Protein AF-A0A2G6I0W4-F1 (afdb_monomer)

Foldseek 3Di:
DDDDDDDDPVNVVVVVVVVVVVVVVVVPDPPPPDDPLLVLLLVLLLVLLVQLCVVPVLAAREEEDPLVSQADVLHGPCSSLVSHQAYEYPAQQADDLVHRHGDDPVVNVVSQSSCVSNVVVLHAYEHEHADPDLVVLVVVVPDDHRPRYAYAYHHPQLADDDDDNRQVVQDQDLAAADGSSPFNYERRRAHPPVPPDVVVVLVVLQAARGQEYEYAQAHPQQHGDALVSQVSNQAHVSRHGHAYAHEDEQQKDACSHPVHDPPCVPDPFWAAADPVDPRITGGPSSDVVSSVLCDDDCNHPSNVCVVSPHSYYHYYPSVSSVVVVVVVD

Sequence (329 aa):
MRAEMKSSPIALLLAVVLALSQFAYAHHYAPPLAPDYRAEMQNFVIDISQYAKTKKAEFLIVPQNGLELLSSGEEANLPYIEAIDGFGQEPYMRGDGASDVPRSIEEIAQIRAGLKHLTDYSKKVLLTDYSTDEAFIRAEMRQPTVPSAAHFFGALALDAIPKGVQRDYIAFNDAAVTALSRVQNFLYLVNPQRYPDIVDLVDDIAETNYDLIIVDAFDNDGKPLSKTMVERLQRKKSGAKRLIIAYMSIGEAEDYRHYYSESPEKVDWLDCENPNWEGNYYVKYWRSAWQRIIFGDANSYLDKIIAMGFDGVYLDTIDTYLYYEDAEN

Solvent-accessible surface area (backbone atoms only — not comparable to full-atom values): 18181 Å² total; per-residue (Å²): 135,89,84,86,82,80,81,52,72,66,61,55,50,50,52,50,52,52,51,51,50,50,52,57,58,65,70,72,65,70,74,78,76,79,76,60,44,63,59,43,50,44,50,50,54,34,50,51,32,56,54,47,32,74,79,38,74,80,50,37,33,25,44,28,48,44,65,68,69,48,31,63,87,92,45,66,31,55,74,48,57,69,45,37,51,30,37,34,37,65,52,57,59,39,40,59,68,85,47,90,44,71,54,53,74,65,57,47,50,51,52,53,56,53,53,42,64,38,52,81,68,68,28,24,35,38,37,35,34,56,49,86,52,58,68,57,54,61,52,54,76,70,50,91,70,66,96,48,52,19,63,36,38,33,62,78,70,24,46,62,86,56,62,64,61,55,41,71,68,52,75,82,50,75,63,67,27,90,49,72,72,67,38,66,31,47,43,70,40,60,32,54,78,76,39,94,43,62,64,59,49,50,52,58,56,25,69,33,46,51,31,30,39,37,27,46,53,46,42,87,84,50,49,65,58,48,46,70,54,46,61,48,51,29,24,21,54,81,65,25,40,19,41,36,26,26,54,43,64,64,22,40,48,48,64,78,39,89,84,51,58,100,67,51,90,78,44,92,35,56,56,63,69,38,92,91,39,87,62,28,20,40,37,49,55,79,33,67,74,50,42,45,48,44,38,91,45,82,83,9,52,50,42,44,47,53,71,27,60,47,45,25,39,34,33,33,47,52,47,45,36,53,58,59,57,58,75,74,106

Structure (mmCIF, N/CA/C/O backbone):
data_AF-A0A2G6I0W4-F1
#
_entry.id   AF-A0A2G6I0W4-F1
#
loop_
_atom_site.group_PDB
_atom_site.id
_atom_site.type_symbol
_atom_site.label_atom_id
_atom_site.label_alt_id
_atom_site.label_comp_id
_atom_site.label_asym_id
_atom_site.label_entity_id
_atom_site.label_seq_id
_atom_site.pdbx_PDB_ins_code
_atom_site.Cartn_x
_atom_site.Cartn_y
_atom_site.Cartn_z
_atom_site.occupancy
_atom_site.B_iso_or_equiv
_atom_site.auth_seq_id
_atom_site.auth_comp_id
_atom_site.auth_asym_id
_atom_site.auth_atom_id
_atom_site.pdbx_PDB_model_num
ATOM 1 N N . MET A 1 1 ? 58.119 -0.294 -64.161 1.00 41.16 1 MET A N 1
ATOM 2 C CA . MET A 1 1 ? 57.175 0.384 -63.247 1.00 41.16 1 MET A CA 1
ATOM 3 C C . MET A 1 1 ? 55.799 -0.234 -63.472 1.00 41.16 1 MET A C 1
ATOM 5 O O . MET A 1 1 ? 55.384 -0.266 -64.618 1.00 41.16 1 MET A O 1
ATOM 9 N N . ARG A 1 2 ? 55.164 -0.724 -62.395 1.00 40.28 2 ARG A N 1
ATOM 10 C CA . ARG A 1 2 ? 53.818 -1.339 -62.281 1.00 40.28 2 ARG A CA 1
ATOM 11 C C . ARG A 1 2 ? 53.594 -2.709 -62.947 1.00 40.28 2 ARG A C 1
ATOM 13 O O . ARG A 1 2 ? 53.532 -2.826 -64.161 1.00 40.28 2 ARG A O 1
ATOM 20 N N . ALA A 1 3 ? 53.424 -3.728 -62.101 1.00 38.38 3 ALA A N 1
ATOM 21 C CA . ALA A 1 3 ? 52.836 -5.016 -62.449 1.00 38.38 3 ALA A CA 1
ATOM 22 C C . ALA A 1 3 ? 51.315 -4.941 -62.230 1.00 38.38 3 ALA A C 1
ATOM 24 O O . ALA A 1 3 ? 50.870 -4.544 -61.153 1.00 38.38 3 ALA A O 1
ATOM 25 N N . GLU A 1 4 ? 50.528 -5.291 -63.246 1.00 45.97 4 GLU A N 1
ATOM 26 C CA . GLU A 1 4 ? 49.072 -5.417 -63.145 1.00 45.97 4 GLU A CA 1
ATOM 27 C C . GLU A 1 4 ? 48.704 -6.788 -62.565 1.00 45.97 4 GLU A C 1
ATOM 29 O O . GLU A 1 4 ? 48.918 -7.828 -63.190 1.00 45.97 4 GLU A O 1
ATOM 34 N N . MET A 1 5 ? 48.131 -6.797 -61.361 1.00 44.66 5 MET A N 1
ATOM 35 C CA . MET A 1 5 ? 47.472 -7.974 -60.797 1.00 44.66 5 MET A CA 1
ATOM 36 C C . MET A 1 5 ? 46.093 -8.142 -61.444 1.00 44.66 5 MET A C 1
ATOM 38 O O . MET A 1 5 ? 45.173 -7.377 -61.162 1.00 44.66 5 MET A O 1
ATOM 42 N N . LYS A 1 6 ? 45.930 -9.168 -62.285 1.00 49.59 6 LYS A N 1
ATOM 43 C CA . LYS A 1 6 ? 44.608 -9.634 -62.729 1.00 49.59 6 LYS A CA 1
ATOM 44 C C . LYS A 1 6 ? 43.936 -10.385 -61.578 1.00 49.59 6 LYS A C 1
ATOM 46 O O . LYS A 1 6 ? 44.416 -11.441 -61.169 1.00 49.59 6 LYS A O 1
ATOM 51 N N . SER A 1 7 ? 42.839 -9.848 -61.050 1.00 52.62 7 SER A N 1
ATOM 52 C CA . SER A 1 7 ? 42.005 -10.534 -60.062 1.00 52.62 7 SER A CA 1
ATOM 53 C C . SER A 1 7 ? 41.265 -11.709 -60.714 1.00 52.62 7 SER A C 1
ATOM 55 O O . SER A 1 7 ? 40.669 -11.583 -61.783 1.00 52.62 7 SER A O 1
ATOM 57 N N . SER A 1 8 ? 41.334 -12.885 -60.083 1.00 52.31 8 SER A N 1
ATOM 58 C CA . SER A 1 8 ? 40.611 -14.081 -60.527 1.00 52.31 8 SER A CA 1
ATOM 59 C C . SER A 1 8 ? 39.105 -13.918 -60.262 1.00 52.31 8 SER A C 1
ATOM 61 O O . SER A 1 8 ? 38.741 -13.526 -59.150 1.00 52.31 8 SER A O 1
ATOM 63 N N . PRO A 1 9 ? 38.213 -14.265 -61.210 1.00 56.25 9 PRO A N 1
ATOM 64 C CA . PRO A 1 9 ? 36.762 -14.188 -61.012 1.00 56.25 9 PRO A CA 1
ATOM 65 C C . PRO A 1 9 ? 36.269 -15.050 -59.835 1.00 56.25 9 PRO A C 1
ATOM 67 O O . PRO A 1 9 ? 35.260 -14.725 -59.217 1.00 56.25 9 PRO A O 1
ATOM 70 N N . ILE A 1 10 ? 37.018 -16.091 -59.455 1.00 57.16 10 ILE A N 1
ATOM 71 C CA . ILE A 1 10 ? 36.727 -16.941 -58.289 1.00 57.16 10 ILE A CA 1
ATOM 72 C C . ILE A 1 10 ? 37.011 -16.200 -56.971 1.00 57.16 10 ILE A C 1
ATOM 74 O O . ILE A 1 10 ? 36.257 -16.342 -56.013 1.00 57.16 10 ILE A O 1
ATOM 78 N N . ALA A 1 11 ? 38.054 -15.364 -56.926 1.00 54.31 11 ALA A N 1
ATOM 79 C CA . ALA A 1 11 ? 38.386 -14.568 -55.742 1.00 54.31 11 ALA A CA 1
ATOM 80 C C . ALA A 1 11 ? 37.357 -13.450 -55.497 1.00 54.31 11 ALA A C 1
ATOM 82 O O . ALA A 1 11 ? 37.037 -13.149 -54.349 1.00 54.31 11 ALA A O 1
ATOM 83 N N . LEU A 1 12 ? 36.792 -12.883 -56.569 1.00 53.50 12 LEU A N 1
ATOM 84 C CA . LEU A 1 12 ? 35.712 -11.899 -56.479 1.00 53.50 12 LEU A CA 1
ATOM 85 C C . LEU A 1 12 ? 34.401 -12.546 -55.996 1.00 53.50 12 LEU A C 1
ATOM 87 O O . LEU A 1 12 ? 33.710 -11.976 -55.158 1.00 53.50 12 LEU A O 1
ATOM 91 N N . LEU A 1 13 ? 34.091 -13.763 -56.462 1.00 50.22 13 LEU A N 1
ATOM 92 C CA . LEU A 1 13 ? 32.906 -14.512 -56.031 1.00 50.22 13 LEU A CA 1
ATOM 93 C C . LEU A 1 13 ? 32.986 -14.916 -54.546 1.00 50.22 13 LEU A C 1
ATOM 95 O O . LEU A 1 13 ? 32.012 -14.766 -53.815 1.00 50.22 13 LEU A O 1
ATOM 99 N N . LEU A 1 14 ? 34.158 -15.368 -54.080 1.00 51.78 14 LEU A N 1
ATOM 100 C CA . LEU A 1 14 ? 34.403 -15.696 -52.668 1.00 51.78 14 LEU A CA 1
ATOM 101 C C . LEU A 1 14 ? 34.312 -14.466 -51.756 1.00 51.78 14 LEU A C 1
ATOM 103 O O . LEU A 1 14 ? 33.722 -14.559 -50.684 1.00 51.78 14 LEU A O 1
ATOM 107 N N . ALA A 1 15 ? 34.830 -13.312 -52.189 1.00 55.56 15 ALA A N 1
ATOM 108 C CA . ALA A 1 15 ? 34.715 -12.062 -51.438 1.00 55.56 15 ALA A CA 1
ATOM 109 C C . ALA A 1 15 ? 33.257 -11.580 -51.324 1.00 55.56 15 ALA A C 1
ATOM 111 O O . ALA A 1 15 ? 32.853 -11.102 -50.268 1.00 55.56 15 ALA A O 1
ATOM 112 N N . VAL A 1 16 ? 32.446 -11.757 -52.374 1.00 57.53 16 VAL A N 1
ATOM 113 C CA . VAL A 1 16 ? 31.014 -11.413 -52.360 1.00 57.53 16 VAL A CA 1
ATOM 114 C C . VAL A 1 16 ? 30.209 -12.375 -51.480 1.00 57.53 16 VAL A C 1
ATOM 116 O O . VAL A 1 16 ? 29.349 -11.922 -50.733 1.00 57.53 16 VAL A O 1
ATOM 119 N N . VAL A 1 17 ? 30.506 -13.680 -51.488 1.00 57.94 17 VAL A N 1
ATOM 120 C CA . VAL A 1 17 ? 29.845 -14.658 -50.600 1.00 57.94 17 VAL A CA 1
ATOM 121 C C . VAL A 1 17 ? 30.217 -14.426 -49.129 1.00 57.94 17 VAL A C 1
ATOM 123 O O . VAL A 1 17 ? 29.337 -14.468 -48.272 1.00 57.94 17 VAL A O 1
ATOM 126 N N . LEU A 1 18 ? 31.481 -14.105 -48.825 1.00 53.66 18 LEU A N 1
ATOM 127 C CA . LEU A 1 18 ? 31.906 -13.719 -47.474 1.00 53.66 18 LEU A CA 1
ATOM 128 C C . LEU A 1 18 ? 31.252 -12.405 -47.021 1.00 53.66 18 LEU A C 1
ATOM 130 O O . LEU A 1 18 ? 30.731 -12.353 -45.909 1.00 53.66 18 LEU A O 1
ATOM 134 N N . ALA A 1 19 ? 31.181 -11.388 -47.885 1.00 53.53 19 ALA A N 1
ATOM 135 C CA . ALA A 1 19 ? 30.495 -10.133 -47.574 1.00 53.53 19 ALA A CA 1
ATOM 136 C C . ALA A 1 19 ? 28.980 -10.327 -47.363 1.00 53.53 19 ALA A C 1
ATOM 138 O O . ALA A 1 19 ? 28.427 -9.795 -46.406 1.00 53.53 19 ALA A O 1
ATOM 139 N N . LEU A 1 20 ? 28.310 -11.144 -48.183 1.00 48.94 20 LEU A N 1
ATOM 140 C CA . LEU A 1 20 ? 26.887 -11.468 -48.014 1.00 48.94 20 LEU A CA 1
ATOM 141 C C . LEU A 1 20 ? 26.627 -12.317 -46.761 1.00 48.94 20 LEU A C 1
ATOM 143 O O . LEU A 1 20 ? 25.610 -12.121 -46.102 1.00 48.94 20 LEU A O 1
ATOM 147 N N . SER A 1 21 ? 27.552 -13.207 -46.385 1.00 49.69 21 SER A N 1
ATOM 148 C CA . SER A 1 21 ? 27.464 -13.960 -45.126 1.00 49.69 21 SER A CA 1
ATOM 149 C C . SER A 1 21 ? 27.648 -13.067 -43.896 1.00 49.69 21 SER A C 1
ATOM 151 O O . SER A 1 21 ? 26.935 -13.251 -42.918 1.00 49.69 21 SER A O 1
ATOM 153 N N . GLN A 1 22 ? 28.517 -12.050 -43.960 1.00 50.50 22 GLN A N 1
ATOM 154 C CA . GLN A 1 22 ? 28.684 -11.055 -42.894 1.00 50.50 22 GLN A CA 1
ATOM 155 C C . GLN A 1 22 ? 27.488 -10.098 -42.797 1.00 50.50 22 GLN A C 1
ATOM 157 O O . GLN A 1 22 ? 27.072 -9.772 -41.690 1.00 50.50 22 GLN A O 1
ATOM 162 N N . PHE A 1 23 ? 26.877 -9.717 -43.924 1.00 48.09 23 PHE A N 1
ATOM 163 C CA . PHE A 1 23 ? 25.620 -8.957 -43.933 1.00 48.09 23 PHE A CA 1
ATOM 164 C C . PHE A 1 23 ? 24.435 -9.776 -43.393 1.00 48.09 23 PHE A C 1
ATOM 166 O O . PHE A 1 23 ? 23.619 -9.243 -42.647 1.00 48.09 23 PHE A O 1
ATOM 173 N N . ALA A 1 24 ? 24.361 -11.077 -43.695 1.00 50.25 24 ALA A N 1
ATOM 174 C CA . ALA A 1 24 ? 23.334 -11.966 -43.146 1.00 50.25 24 ALA A CA 1
ATOM 175 C C . ALA A 1 24 ? 23.530 -12.258 -41.644 1.00 50.2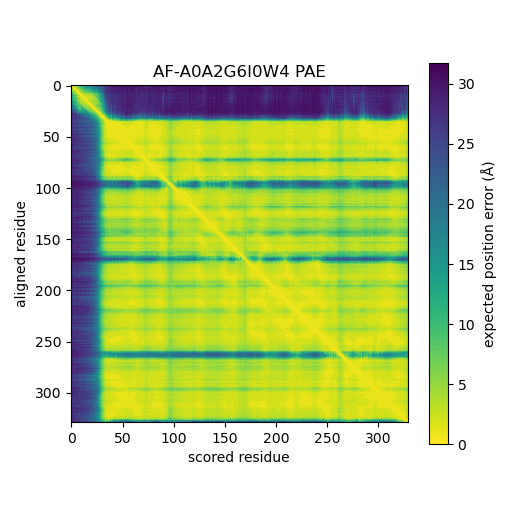5 24 ALA A C 1
ATOM 177 O O . ALA A 1 24 ? 22.544 -12.405 -40.923 1.00 50.25 24 ALA A O 1
ATOM 178 N N . TYR A 1 25 ? 24.781 -12.295 -41.163 1.00 46.22 25 TYR A N 1
ATOM 179 C CA . TYR A 1 25 ? 25.103 -12.438 -39.737 1.00 46.22 25 TYR A CA 1
ATOM 180 C C . TYR A 1 25 ? 24.821 -11.148 -38.950 1.00 46.22 25 TYR A C 1
ATOM 182 O O . TYR A 1 25 ? 24.316 -11.204 -37.833 1.00 46.22 25 TYR A O 1
ATOM 190 N N . ALA A 1 26 ? 25.085 -9.979 -39.546 1.00 47.06 26 ALA A N 1
ATOM 191 C CA . ALA A 1 26 ? 24.833 -8.675 -38.930 1.00 47.06 26 ALA A CA 1
ATOM 192 C C . ALA A 1 26 ? 23.340 -8.289 -38.882 1.00 47.06 26 ALA A C 1
ATOM 194 O O . ALA A 1 26 ? 22.956 -7.452 -38.072 1.00 47.06 26 ALA A O 1
ATOM 195 N N . HIS A 1 27 ? 22.483 -8.899 -39.708 1.00 45.47 27 HIS A N 1
ATOM 196 C CA . HIS A 1 27 ? 21.027 -8.690 -39.669 1.00 45.47 27 HIS A CA 1
ATOM 197 C C . HIS A 1 27 ? 20.264 -9.618 -38.708 1.00 45.47 27 HIS A C 1
ATOM 199 O O . HIS A 1 27 ? 19.052 -9.471 -38.588 1.00 45.47 27 HIS A O 1
ATOM 205 N N . HIS A 1 28 ? 20.934 -10.542 -38.009 1.00 51.97 28 HIS A N 1
ATOM 206 C CA . HIS A 1 28 ? 20.266 -11.517 -37.129 1.00 51.97 28 HIS A CA 1
ATOM 207 C C . HIS A 1 28 ? 20.464 -11.309 -35.622 1.00 51.97 28 HIS A C 1
ATOM 209 O O . HIS A 1 28 ? 19.958 -12.105 -34.840 1.00 51.97 28 HIS A O 1
ATOM 215 N N . TYR A 1 29 ? 21.137 -10.239 -35.200 1.00 49.38 29 TYR A N 1
ATOM 216 C CA . TYR A 1 29 ? 21.264 -9.882 -33.784 1.00 49.38 29 TYR A CA 1
ATOM 217 C C . TYR A 1 29 ? 21.151 -8.366 -33.606 1.00 49.38 29 TYR A C 1
ATOM 219 O O . TYR A 1 29 ? 22.080 -7.704 -33.152 1.00 49.38 29 TYR A O 1
ATOM 227 N N . ALA A 1 30 ? 19.995 -7.799 -33.959 1.00 53.28 30 ALA A N 1
ATOM 228 C CA . ALA A 1 30 ? 19.546 -6.659 -33.171 1.00 53.28 30 ALA A CA 1
ATOM 229 C C . ALA A 1 30 ? 19.217 -7.229 -31.779 1.00 53.28 30 ALA A C 1
ATOM 231 O O . ALA A 1 30 ? 18.457 -8.204 -31.720 1.00 53.28 30 ALA A O 1
ATOM 232 N N . PRO A 1 31 ? 19.812 -6.726 -30.680 1.00 56.84 31 PRO A N 1
ATOM 233 C CA . PRO A 1 31 ? 19.327 -7.095 -29.358 1.00 56.84 31 PRO A CA 1
ATOM 234 C C . PRO A 1 31 ? 17.815 -6.815 -29.323 1.00 56.84 31 PRO A C 1
ATOM 236 O O . PRO A 1 31 ? 17.375 -5.850 -29.960 1.00 56.84 31 PRO A O 1
ATOM 239 N N . PRO A 1 32 ? 17.003 -7.672 -28.675 1.00 61.94 32 PRO A N 1
ATOM 240 C CA . PRO A 1 32 ? 15.589 -7.368 -28.508 1.00 61.94 32 PRO A CA 1
ATOM 241 C C . PRO A 1 32 ? 15.472 -5.955 -27.934 1.00 61.94 32 PRO A C 1
ATOM 243 O O . PRO A 1 32 ? 16.239 -5.598 -27.039 1.00 61.94 32 PRO A O 1
ATOM 246 N N . LEU A 1 33 ? 14.572 -5.152 -28.508 1.00 72.00 33 LEU A N 1
ATOM 247 C CA . LEU A 1 33 ? 14.287 -3.825 -27.975 1.00 72.00 33 LEU A CA 1
ATOM 248 C C . LEU A 1 33 ? 13.950 -3.974 -26.492 1.00 72.00 33 LEU A C 1
ATOM 250 O O . LEU A 1 33 ? 13.246 -4.917 -26.112 1.00 72.00 33 LEU A O 1
ATOM 254 N N . ALA A 1 34 ? 14.495 -3.070 -25.684 1.00 83.06 34 ALA A N 1
ATOM 255 C CA . ALA A 1 34 ? 14.138 -2.966 -24.285 1.00 83.06 34 ALA A CA 1
ATOM 256 C C . ALA A 1 34 ? 12.607 -2.895 -24.127 1.00 83.06 34 ALA A C 1
ATOM 258 O O . ALA A 1 34 ? 11.939 -2.302 -24.986 1.00 83.06 34 ALA A O 1
ATOM 259 N N . PRO A 1 35 ? 12.034 -3.528 -23.088 1.00 90.69 35 PRO A N 1
ATOM 260 C CA . PRO A 1 35 ? 10.622 -3.368 -22.773 1.00 90.69 35 PRO A CA 1
ATOM 261 C C . PRO A 1 35 ? 10.271 -1.900 -22.515 1.00 90.69 35 PRO A C 1
ATOM 263 O O . PRO A 1 35 ? 11.085 -1.134 -22.010 1.00 90.69 35 PRO A O 1
ATOM 266 N N . ASP A 1 36 ? 9.026 -1.526 -22.795 1.00 94.88 36 ASP A N 1
ATOM 267 C CA . ASP A 1 36 ? 8.461 -0.288 -22.260 1.00 94.88 36 ASP A CA 1
ATOM 268 C C . ASP A 1 36 ? 8.133 -0.521 -20.780 1.00 94.88 36 ASP A C 1
ATOM 270 O O . ASP A 1 36 ? 7.083 -1.061 -20.434 1.00 94.88 36 ASP A O 1
ATOM 274 N N . TYR A 1 37 ? 9.074 -0.166 -19.907 1.00 96.81 37 TYR A N 1
ATOM 275 C CA . TYR A 1 37 ? 9.003 -0.414 -18.467 1.00 96.81 37 TYR A CA 1
ATOM 276 C C . TYR A 1 37 ? 7.737 0.162 -17.816 1.00 96.81 37 TYR A C 1
ATOM 278 O O . TYR A 1 37 ? 7.101 -0.492 -16.984 1.00 96.81 37 TYR A O 1
ATOM 286 N N . ARG A 1 38 ? 7.292 1.345 -18.253 1.00 97.12 38 ARG A N 1
ATOM 287 C CA . ARG A 1 38 ? 6.048 1.957 -17.765 1.00 97.12 38 ARG A CA 1
ATOM 288 C C . ARG A 1 38 ? 4.832 1.145 -18.182 1.00 97.12 38 ARG A C 1
ATOM 290 O O . ARG A 1 38 ? 3.985 0.850 -17.338 1.00 97.12 38 ARG A O 1
ATOM 297 N N . ALA A 1 39 ? 4.751 0.768 -19.458 1.00 97.19 39 ALA A N 1
ATOM 298 C CA . ALA A 1 39 ? 3.644 -0.037 -19.965 1.00 97.19 39 ALA A CA 1
ATOM 299 C C . ALA A 1 39 ? 3.608 -1.429 -19.315 1.00 97.19 39 ALA A C 1
ATOM 301 O O . ALA A 1 39 ? 2.534 -1.922 -18.976 1.00 97.19 39 ALA A O 1
ATOM 302 N N . GLU A 1 40 ? 4.765 -2.052 -19.087 1.00 98.25 40 GLU A N 1
ATOM 303 C CA . GLU A 1 40 ? 4.867 -3.340 -18.397 1.00 98.25 40 GLU A CA 1
ATOM 304 C C . GLU A 1 40 ? 4.373 -3.253 -16.943 1.00 98.25 40 GLU A C 1
ATOM 306 O O . GLU A 1 40 ? 3.597 -4.107 -16.515 1.00 98.25 40 GLU A O 1
ATOM 311 N N . MET A 1 41 ? 4.736 -2.203 -16.195 1.00 98.75 41 MET A N 1
ATOM 312 C CA . MET A 1 41 ? 4.233 -2.004 -14.828 1.00 98.75 41 MET A CA 1
ATOM 313 C C . MET A 1 41 ? 2.720 -1.726 -14.815 1.00 98.75 41 MET A C 1
ATOM 315 O O . MET A 1 41 ? 1.983 -2.296 -14.008 1.00 98.75 41 MET A O 1
ATOM 319 N N . GLN A 1 42 ? 2.226 -0.905 -15.749 1.00 98.62 42 GLN A N 1
ATOM 320 C CA . GLN A 1 42 ? 0.790 -0.648 -15.901 1.00 98.62 42 GLN A CA 1
ATOM 321 C C . GLN A 1 42 ? 0.014 -1.940 -16.177 1.00 98.62 42 GLN A C 1
ATOM 323 O O . GLN A 1 42 ? -0.971 -2.222 -15.493 1.00 98.62 42 GLN A O 1
ATOM 328 N N . ASN A 1 43 ? 0.472 -2.739 -17.144 1.00 98.75 43 ASN A N 1
ATOM 329 C CA . ASN A 1 43 ? -0.146 -4.017 -17.490 1.00 98.75 43 ASN A CA 1
ATOM 330 C C . ASN A 1 43 ? -0.109 -4.990 -16.311 1.00 98.75 43 ASN A C 1
ATOM 332 O O . ASN A 1 43 ? -1.109 -5.643 -16.031 1.00 98.75 43 ASN A O 1
ATOM 336 N N . PHE A 1 44 ? 0.997 -5.034 -15.568 1.00 98.81 44 PHE A N 1
ATOM 337 C CA . PHE A 1 44 ? 1.124 -5.921 -14.421 1.00 98.81 44 PHE A CA 1
ATOM 338 C C . PHE A 1 44 ? 0.103 -5.604 -13.317 1.00 98.81 44 PHE A C 1
ATOM 340 O O . PHE A 1 44 ? -0.577 -6.506 -12.826 1.00 98.81 44 PHE A O 1
ATOM 347 N N . VAL A 1 45 ? -0.084 -4.325 -12.972 1.00 98.94 45 VAL A N 1
ATOM 348 C CA . VAL A 1 45 ? -1.115 -3.895 -12.007 1.00 98.94 45 VAL A CA 1
ATOM 349 C C . VAL A 1 45 ? -2.529 -4.171 -12.531 1.00 98.94 45 VAL A C 1
ATOM 351 O O . VAL A 1 45 ? -3.398 -4.602 -11.765 1.00 98.94 45 VAL A O 1
ATOM 354 N N . ILE A 1 46 ? -2.776 -3.952 -13.828 1.00 98.94 46 ILE A N 1
ATOM 355 C CA . ILE A 1 46 ? -4.064 -4.261 -14.467 1.00 98.94 46 ILE A CA 1
ATOM 356 C C . ILE A 1 46 ? -4.363 -5.762 -14.364 1.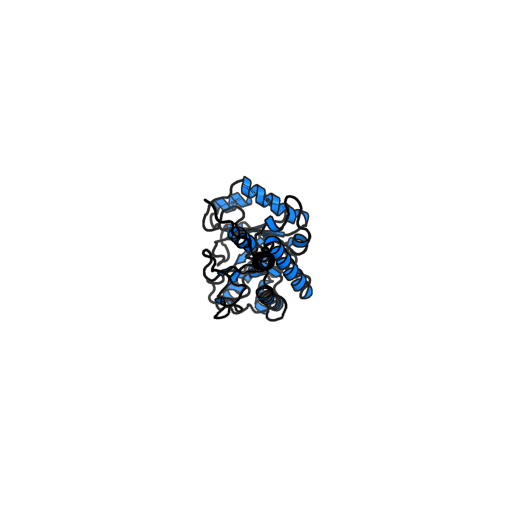00 98.94 46 ILE A C 1
ATOM 358 O O . ILE A 1 46 ? -5.462 -6.130 -13.943 1.00 98.94 46 ILE A O 1
ATOM 362 N N . ASP A 1 47 ? -3.395 -6.623 -14.674 1.00 98.88 47 ASP A N 1
ATOM 363 C CA . ASP A 1 47 ? -3.540 -8.078 -14.615 1.00 98.88 47 ASP A CA 1
ATOM 364 C C . ASP A 1 47 ? -3.774 -8.569 -13.179 1.00 98.88 47 ASP A C 1
ATOM 366 O O . ASP A 1 47 ? -4.688 -9.366 -12.939 1.00 98.88 47 ASP A O 1
ATOM 370 N N . ILE A 1 48 ? -3.024 -8.031 -12.206 1.00 98.94 48 ILE A N 1
ATOM 371 C CA . ILE A 1 48 ? -3.244 -8.269 -10.770 1.00 98.94 48 ILE A CA 1
ATOM 372 C C . ILE A 1 48 ? -4.687 -7.918 -10.390 1.00 98.94 48 ILE A C 1
ATOM 374 O O . ILE A 1 48 ? -5.375 -8.718 -9.749 1.00 98.94 48 ILE A O 1
ATOM 378 N N . SER A 1 49 ? -5.165 -6.741 -10.803 1.00 98.94 49 SER A N 1
ATOM 379 C CA . SER A 1 49 ? -6.514 -6.267 -10.492 1.00 98.94 49 SER A CA 1
ATOM 380 C C . SER A 1 49 ? -7.595 -7.159 -11.088 1.00 98.94 49 SER A C 1
ATOM 382 O O . SER A 1 49 ? -8.495 -7.617 -10.375 1.00 98.94 49 SER A O 1
ATOM 384 N N . GLN A 1 50 ? -7.490 -7.455 -12.384 1.00 98.81 50 GLN A N 1
ATOM 385 C CA . GLN A 1 50 ? -8.437 -8.315 -13.083 1.00 98.81 50 GLN A CA 1
ATOM 386 C C . GLN A 1 50 ? -8.498 -9.691 -12.425 1.00 98.81 50 GLN A C 1
ATOM 388 O O . GLN A 1 50 ? -9.587 -10.168 -12.095 1.00 98.81 50 GLN A O 1
ATOM 393 N N . TYR A 1 51 ? -7.338 -10.300 -12.166 1.00 98.88 51 TYR A N 1
ATOM 394 C CA . TYR A 1 51 ? -7.255 -11.600 -11.520 1.00 98.88 51 TYR A CA 1
ATOM 395 C C . TYR A 1 51 ? -7.866 -11.580 -10.114 1.00 98.88 51 TYR A C 1
ATOM 397 O O . TYR A 1 51 ? -8.752 -12.393 -9.831 1.00 98.88 51 TYR A O 1
ATOM 405 N N . ALA A 1 52 ? -7.469 -10.636 -9.252 1.00 98.81 52 ALA A N 1
ATOM 406 C CA . ALA A 1 52 ? -7.989 -10.522 -7.889 1.00 98.81 52 ALA A CA 1
ATOM 407 C C . ALA A 1 52 ? -9.518 -10.401 -7.876 1.00 98.81 52 ALA A C 1
ATOM 409 O O . ALA A 1 52 ? -10.204 -11.103 -7.125 1.00 98.81 52 ALA A O 1
ATOM 410 N N . LYS A 1 53 ? -10.064 -9.570 -8.772 1.00 98.69 53 LYS A N 1
ATOM 411 C CA . LYS A 1 53 ? -11.503 -9.314 -8.883 1.00 98.69 53 LYS A CA 1
ATOM 412 C C . LYS A 1 53 ? -12.283 -10.514 -9.433 1.00 98.69 53 LYS A C 1
ATOM 414 O O . LYS A 1 53 ? -13.471 -10.638 -9.134 1.00 98.69 53 LYS A O 1
ATOM 419 N N . THR A 1 54 ? -11.637 -11.471 -10.114 1.00 98.44 54 THR A N 1
ATOM 420 C CA . THR A 1 54 ? -12.265 -12.778 -10.415 1.00 98.44 54 THR A CA 1
ATOM 421 C C . THR A 1 54 ? -12.455 -13.657 -9.175 1.00 98.44 54 THR A C 1
ATOM 423 O O . THR A 1 54 ? -13.367 -14.485 -9.143 1.00 98.44 54 THR A O 1
ATOM 426 N N . LYS A 1 55 ? -11.611 -13.491 -8.147 1.00 98.44 55 LYS A N 1
ATOM 427 C CA . LYS A 1 55 ? -11.656 -14.267 -6.896 1.00 98.44 55 LYS A CA 1
ATOM 428 C C . LYS A 1 55 ? -12.535 -13.600 -5.841 1.00 98.44 55 LYS A C 1
ATOM 430 O O . LYS A 1 55 ? -13.288 -14.279 -5.145 1.00 98.44 55 LYS A O 1
ATOM 435 N N . LYS A 1 56 ? -12.443 -12.273 -5.725 1.00 98.25 56 LYS A N 1
ATOM 436 C CA . LYS A 1 56 ? -13.234 -11.432 -4.820 1.00 98.25 56 LYS A CA 1
ATOM 437 C C . LYS A 1 56 ? -13.537 -10.111 -5.532 1.00 98.25 56 LYS A C 1
ATOM 439 O O . LYS A 1 56 ? -12.677 -9.252 -5.636 1.00 98.25 56 LYS A O 1
ATOM 444 N N . ALA A 1 57 ? -14.773 -9.950 -6.008 1.00 98.25 57 ALA A N 1
ATOM 445 C CA . ALA A 1 57 ? -15.175 -8.827 -6.868 1.00 98.25 57 ALA A CA 1
ATOM 446 C C . ALA A 1 57 ? -14.921 -7.433 -6.261 1.00 98.25 57 ALA A C 1
ATOM 448 O O . ALA A 1 57 ? -14.645 -6.489 -6.992 1.00 98.25 57 ALA A O 1
ATOM 449 N N . GLU A 1 58 ? -14.998 -7.312 -4.934 1.00 97.50 58 GLU A N 1
ATOM 450 C CA . GLU A 1 58 ? -14.758 -6.061 -4.197 1.00 97.50 58 GLU A CA 1
ATOM 451 C C . GLU A 1 58 ? -13.320 -5.948 -3.652 1.00 97.50 58 GLU A C 1
ATOM 453 O O . GLU A 1 58 ? -13.070 -5.143 -2.759 1.00 97.50 58 GLU A O 1
ATOM 458 N N . PHE A 1 59 ? -12.380 -6.780 -4.120 1.00 98.81 59 PHE A N 1
ATOM 459 C CA . PHE A 1 59 ? -10.989 -6.721 -3.671 1.00 98.81 59 PHE A CA 1
ATOM 460 C C . PHE A 1 59 ? -10.319 -5.437 -4.163 1.00 98.81 59 PHE A C 1
ATOM 462 O O . PHE A 1 59 ? -10.302 -5.166 -5.365 1.00 98.81 59 PHE A O 1
ATOM 469 N N . LEU A 1 60 ? -9.791 -4.655 -3.223 1.00 98.88 60 LEU A N 1
ATOM 470 C CA . LEU A 1 60 ? -9.228 -3.334 -3.483 1.00 98.88 60 LEU A CA 1
ATOM 471 C C . LEU A 1 60 ? -7.790 -3.440 -3.996 1.00 98.88 60 LEU A C 1
ATOM 473 O O . LEU A 1 60 ? -6.983 -4.180 -3.435 1.00 98.88 60 LEU A O 1
ATOM 477 N N . ILE A 1 61 ? -7.465 -2.643 -5.010 1.00 98.94 61 ILE A N 1
ATOM 478 C CA . ILE A 1 61 ? -6.113 -2.500 -5.558 1.00 98.94 61 ILE A CA 1
ATOM 479 C C . ILE A 1 61 ? -5.649 -1.057 -5.371 1.00 98.94 61 ILE A C 1
ATOM 481 O O . ILE A 1 61 ? -6.263 -0.133 -5.911 1.00 98.94 61 ILE A O 1
ATOM 485 N N . VAL A 1 62 ? -4.585 -0.851 -4.594 1.00 98.88 62 VAL A N 1
ATOM 486 C CA . VAL A 1 62 ? -4.065 0.483 -4.261 1.00 98.88 62 VAL A CA 1
ATOM 487 C C . VAL A 1 62 ? -2.556 0.525 -4.522 1.00 98.88 62 VAL A C 1
ATOM 489 O O . VAL A 1 62 ? -1.800 0.141 -3.638 1.00 98.88 62 VAL A O 1
ATOM 492 N N . PRO A 1 63 ? -2.086 0.942 -5.710 1.00 98.88 63 PRO A N 1
ATOM 493 C CA . PRO A 1 63 ? -0.664 1.191 -5.938 1.00 98.88 63 PRO A CA 1
ATOM 494 C C . PRO A 1 63 ? -0.147 2.378 -5.128 1.00 98.88 63 PRO A C 1
ATOM 496 O O . PRO A 1 63 ? -0.877 3.350 -4.920 1.00 98.88 63 PRO A O 1
ATOM 499 N N . GLN A 1 64 ? 1.113 2.299 -4.718 1.00 98.25 64 GLN A N 1
ATOM 500 C CA . GLN A 1 64 ? 1.880 3.369 -4.099 1.00 98.25 64 GLN A CA 1
ATOM 501 C C . GLN A 1 64 ? 2.899 3.932 -5.093 1.00 98.25 64 GLN A C 1
ATOM 503 O O . GLN A 1 64 ? 3.639 3.170 -5.704 1.00 98.25 64 GLN A O 1
ATOM 508 N N . ASN A 1 65 ? 2.969 5.260 -5.215 1.00 97.12 65 ASN A N 1
ATOM 509 C CA . ASN A 1 65 ? 3.867 5.985 -6.121 1.00 97.12 65 ASN A CA 1
ATOM 510 C C . ASN A 1 65 ? 3.644 5.652 -7.610 1.00 97.12 65 ASN A C 1
ATOM 512 O O . ASN A 1 65 ? 2.578 5.181 -8.011 1.00 97.12 65 ASN A O 1
ATOM 516 N N . GLY A 1 66 ? 4.599 6.026 -8.470 1.00 96.06 66 GLY A N 1
ATOM 517 C CA . GLY A 1 66 ? 4.456 5.929 -9.925 1.00 96.06 66 GLY A CA 1
ATOM 518 C C . GLY A 1 66 ? 3.374 6.860 -10.479 1.00 96.06 66 GLY A C 1
ATOM 519 O O . GLY A 1 66 ? 2.560 6.444 -11.304 1.00 96.06 66 GLY A O 1
ATOM 520 N N . LEU A 1 67 ? 3.339 8.115 -10.015 1.00 95.44 67 LEU A N 1
ATOM 521 C CA . LEU A 1 67 ? 2.334 9.115 -10.401 1.00 95.44 67 LEU A CA 1
ATOM 522 C C . LEU A 1 67 ? 2.260 9.306 -11.924 1.00 95.44 67 LEU A C 1
ATOM 524 O O . LEU A 1 67 ? 1.190 9.508 -12.495 1.00 95.44 67 LEU A O 1
ATOM 528 N N . GLU A 1 68 ? 3.400 9.182 -12.588 1.00 95.62 68 GLU A N 1
ATOM 529 C CA . GLU A 1 68 ? 3.567 9.289 -14.028 1.00 95.62 68 GLU A CA 1
ATOM 530 C C . GLU A 1 68 ? 2.871 8.152 -14.788 1.00 95.62 68 GLU A C 1
ATOM 532 O O . GLU A 1 68 ? 2.570 8.307 -15.965 1.00 95.62 68 GLU A O 1
ATOM 537 N N . LEU A 1 69 ? 2.561 7.021 -14.142 1.00 97.44 69 LEU A N 1
ATOM 538 C CA . LEU A 1 69 ? 1.805 5.935 -14.773 1.00 97.44 69 LEU A CA 1
ATOM 539 C C . LEU A 1 69 ? 0.320 6.278 -14.956 1.00 97.44 69 LEU A C 1
ATOM 541 O O . LEU A 1 69 ? -0.366 5.609 -15.731 1.00 97.44 69 LEU A O 1
ATOM 545 N N . LEU A 1 70 ? -0.183 7.318 -14.281 1.00 96.81 70 LEU A N 1
ATOM 546 C CA . LEU A 1 70 ? -1.577 7.760 -14.375 1.00 96.81 70 LEU A CA 1
ATOM 547 C C . LEU A 1 70 ? -1.894 8.500 -15.678 1.00 96.81 70 LEU A C 1
ATOM 549 O O . LEU A 1 70 ? -3.068 8.744 -15.956 1.00 96.81 70 LEU A O 1
ATOM 553 N N . SER A 1 71 ? -0.888 8.888 -16.464 1.00 94.12 71 SER A N 1
ATOM 554 C CA . SER A 1 71 ? -1.088 9.726 -17.649 1.00 94.12 71 SER A CA 1
ATOM 555 C C . SER A 1 71 ? 0.020 9.564 -18.688 1.00 94.12 71 SER A C 1
ATOM 557 O O . SER A 1 71 ? 1.121 9.128 -18.375 1.00 94.12 71 SER A O 1
ATOM 559 N N . SER A 1 72 ? -0.261 9.951 -19.929 1.00 86.75 72 SER A N 1
ATOM 560 C CA . SER A 1 72 ? 0.750 10.207 -20.953 1.00 86.75 72 SER A CA 1
ATOM 561 C C . SER A 1 72 ? 0.651 11.676 -21.357 1.00 86.75 72 SER A C 1
ATOM 563 O O . SER A 1 72 ? -0.283 12.092 -22.045 1.00 86.75 72 SER A O 1
ATOM 565 N N . GLY A 1 73 ? 1.574 12.499 -20.856 1.00 82.94 73 GLY A N 1
ATOM 566 C CA . GLY A 1 73 ? 1.430 13.953 -20.933 1.00 82.94 73 GLY A CA 1
ATOM 567 C C . GLY A 1 73 ? 0.218 14.428 -20.124 1.00 82.94 73 GLY A C 1
ATOM 568 O O . GLY A 1 73 ? 0.138 14.169 -18.931 1.00 82.94 73 GLY A O 1
ATOM 569 N N . GLU A 1 74 ? -0.726 15.123 -20.763 1.00 82.44 74 GLU A N 1
ATOM 570 C CA . GLU A 1 74 ? -1.960 15.598 -20.109 1.00 82.44 74 GLU A CA 1
ATOM 571 C C . GLU A 1 74 ? -3.115 14.579 -20.172 1.00 82.44 74 GLU A C 1
ATOM 573 O O . GLU A 1 74 ? -4.157 14.773 -19.539 1.00 82.44 74 GLU A O 1
ATOM 578 N N . GLU A 1 75 ? -2.969 13.504 -20.952 1.00 90.00 75 GLU A N 1
ATOM 579 C CA . GLU A 1 75 ? -4.025 12.514 -21.155 1.00 90.00 75 GLU A CA 1
ATOM 580 C C . GLU A 1 75 ? -3.988 11.444 -20.063 1.00 90.00 75 GLU A C 1
ATOM 582 O O . GLU A 1 75 ? -2.972 10.787 -19.850 1.00 90.00 75 GLU A O 1
ATOM 587 N N . ALA A 1 76 ? -5.113 11.250 -19.373 1.00 93.94 76 ALA A N 1
ATOM 588 C CA . ALA A 1 76 ? -5.239 10.241 -18.328 1.00 93.94 76 ALA A CA 1
ATOM 589 C C . ALA A 1 76 ? -5.175 8.817 -18.912 1.00 93.94 76 ALA A C 1
ATOM 591 O O . ALA A 1 76 ? -5.882 8.496 -19.868 1.00 93.94 76 ALA A O 1
ATOM 592 N N . ASN A 1 77 ? -4.396 7.932 -18.290 1.00 96.50 77 ASN A N 1
ATOM 593 C CA . ASN A 1 77 ? -4.350 6.513 -18.628 1.00 96.50 77 ASN A CA 1
ATOM 594 C C . ASN A 1 77 ? -5.568 5.790 -18.029 1.00 96.50 77 ASN A C 1
ATOM 596 O O . ASN A 1 77 ? -5.511 5.234 -16.929 1.00 96.50 77 ASN A O 1
ATOM 600 N N . LEU A 1 78 ? -6.693 5.826 -18.747 1.00 96.81 78 LEU A N 1
ATOM 601 C CA . LEU A 1 78 ? -7.960 5.268 -18.264 1.00 96.81 78 LEU A CA 1
ATOM 602 C C . LEU A 1 78 ? -7.900 3.769 -17.955 1.00 96.81 78 LEU A C 1
ATOM 604 O O . LEU A 1 78 ? -8.361 3.417 -16.874 1.00 96.81 78 LEU A O 1
ATOM 608 N N . PRO A 1 79 ? -7.309 2.893 -18.796 1.00 97.81 79 PRO A N 1
ATOM 609 C CA . PRO A 1 79 ? -7.178 1.476 -18.455 1.00 97.81 79 PRO A CA 1
ATOM 610 C C . PRO A 1 79 ? -6.532 1.235 -17.084 1.00 97.81 79 PRO A C 1
ATOM 612 O O . PRO A 1 79 ? -7.029 0.426 -16.300 1.00 97.81 79 PRO A O 1
ATOM 615 N N . TYR A 1 80 ? -5.468 1.976 -16.762 1.00 98.44 80 TYR A N 1
ATOM 616 C CA . TYR A 1 80 ? -4.792 1.871 -15.469 1.00 98.44 80 TYR A CA 1
ATOM 617 C C . TYR A 1 80 ? -5.641 2.451 -14.325 1.00 98.44 80 TYR A C 1
ATOM 619 O O . TYR A 1 80 ? -5.857 1.789 -13.309 1.00 98.44 80 TYR A O 1
ATOM 627 N N . ILE A 1 81 ? -6.196 3.657 -14.501 1.00 98.06 81 ILE A N 1
ATOM 628 C CA . ILE A 1 81 ? -7.040 4.320 -13.488 1.00 98.06 81 ILE A CA 1
ATOM 629 C C . ILE A 1 81 ? -8.306 3.503 -13.184 1.00 98.06 81 ILE A C 1
ATOM 631 O O . ILE A 1 81 ? -8.744 3.434 -12.035 1.00 98.06 81 ILE A O 1
ATOM 635 N N . GLU A 1 82 ? -8.918 2.881 -14.189 1.00 97.88 82 GLU A N 1
ATOM 636 C CA . GLU A 1 82 ? -10.102 2.036 -14.027 1.00 97.88 82 GLU A CA 1
ATOM 637 C C . GLU A 1 82 ? -9.789 0.738 -13.274 1.00 97.88 82 GLU A C 1
ATOM 639 O O . GLU A 1 82 ? -10.626 0.287 -12.488 1.00 97.88 82 GLU A O 1
ATOM 644 N N . ALA A 1 83 ? -8.588 0.177 -13.449 1.00 98.56 83 ALA A N 1
ATOM 645 C CA . ALA A 1 83 ? -8.170 -1.048 -12.777 1.00 98.56 83 ALA A CA 1
ATOM 646 C C . ALA A 1 83 ? -7.940 -0.867 -11.265 1.00 98.56 83 ALA A C 1
ATOM 648 O O . ALA A 1 83 ? -8.203 -1.800 -10.500 1.00 98.56 83 ALA A O 1
ATOM 649 N N . ILE A 1 84 ? -7.499 0.310 -10.817 1.00 98.62 84 ILE A N 1
ATOM 650 C CA . ILE A 1 84 ? -7.176 0.586 -9.406 1.00 98.62 84 ILE A CA 1
ATOM 651 C C . ILE A 1 84 ? -8.364 1.182 -8.640 1.00 98.62 84 ILE A C 1
ATOM 653 O O . ILE A 1 84 ? -9.258 1.795 -9.221 1.00 98.62 84 ILE A O 1
ATOM 657 N N . ASP A 1 85 ? -8.390 1.036 -7.318 1.00 98.50 85 ASP A N 1
ATOM 658 C CA . ASP A 1 85 ? -9.479 1.517 -6.450 1.00 98.50 85 ASP A CA 1
ATOM 659 C C . ASP A 1 85 ? -9.079 2.759 -5.633 1.00 98.50 85 ASP A C 1
ATOM 661 O O . ASP A 1 85 ? -9.926 3.571 -5.241 1.00 98.50 85 ASP A O 1
ATOM 665 N N . GLY A 1 86 ? -7.777 2.950 -5.433 1.00 98.31 86 GLY A N 1
ATOM 666 C CA . GLY A 1 86 ? -7.172 4.132 -4.830 1.00 98.31 86 GLY A CA 1
ATOM 667 C C . GLY A 1 86 ? -5.708 4.262 -5.234 1.00 98.31 86 GLY A C 1
ATOM 668 O O . GLY A 1 86 ? -5.234 3.501 -6.069 1.00 98.31 86 GLY A O 1
ATOM 669 N N . PHE A 1 87 ? -5.004 5.223 -4.647 1.00 98.50 87 PHE A N 1
ATOM 670 C CA . PHE A 1 87 ? -3.593 5.480 -4.924 1.00 98.50 87 PHE A CA 1
ATOM 671 C C . PHE A 1 87 ? -2.900 6.028 -3.677 1.00 98.50 87 PHE A C 1
ATOM 673 O O . PHE A 1 87 ? -3.437 6.927 -3.022 1.00 98.50 87 PHE A O 1
ATOM 680 N N . GLY A 1 88 ? -1.726 5.496 -3.364 1.00 98.06 88 GLY A N 1
ATOM 681 C CA . GLY A 1 88 ? -0.823 5.989 -2.335 1.00 98.06 88 GLY A CA 1
ATOM 682 C C . GLY A 1 88 ? 0.240 6.913 -2.920 1.00 98.06 88 GLY A C 1
ATOM 683 O O . GLY A 1 88 ? 0.805 6.608 -3.963 1.00 98.06 88 GLY A O 1
ATOM 684 N N . GLN A 1 89 ? 0.533 8.028 -2.258 1.00 96.00 89 GLN A N 1
ATOM 685 C CA . GLN A 1 89 ? 1.670 8.887 -2.590 1.00 96.00 89 GLN A CA 1
ATOM 686 C C . GLN A 1 89 ? 2.552 9.042 -1.359 1.00 96.00 89 GLN A C 1
ATOM 688 O O . GLN A 1 89 ? 2.101 9.578 -0.340 1.00 96.00 89 GLN A O 1
ATOM 693 N N . GLU A 1 90 ? 3.816 8.648 -1.491 1.00 92.12 90 GLU A N 1
ATOM 694 C CA . GLU A 1 90 ? 4.811 8.828 -0.449 1.00 92.12 90 GLU A CA 1
ATOM 695 C C . GLU A 1 90 ? 6.212 9.182 -0.972 1.00 92.12 90 GLU A C 1
ATOM 697 O O . GLU A 1 90 ? 6.621 8.743 -2.045 1.00 92.12 90 GLU A O 1
ATOM 702 N N . PRO A 1 91 ? 6.972 9.978 -0.208 1.00 90.50 91 PRO A N 1
ATOM 703 C CA . PRO A 1 91 ? 6.438 10.984 0.712 1.00 90.50 91 PRO A CA 1
ATOM 704 C C . PRO A 1 91 ? 5.578 12.000 -0.072 1.00 90.50 91 PRO A C 1
ATOM 706 O O . PRO A 1 91 ? 5.650 12.027 -1.306 1.00 90.50 91 PRO A O 1
ATOM 709 N N . TYR A 1 92 ? 4.764 12.844 0.575 1.00 90.25 92 TYR A N 1
ATOM 710 C CA . TYR A 1 92 ? 3.927 13.843 -0.120 1.00 90.25 92 TYR A CA 1
ATOM 711 C C . TYR A 1 92 ? 4.442 15.287 0.009 1.00 90.25 92 TYR A C 1
ATOM 713 O O . TYR A 1 92 ? 4.627 15.963 -1.010 1.00 90.25 92 TYR A O 1
ATOM 721 N N . MET A 1 93 ? 4.747 15.764 1.210 1.00 83.75 93 MET A N 1
ATOM 722 C CA . MET A 1 93 ? 5.214 17.135 1.446 1.00 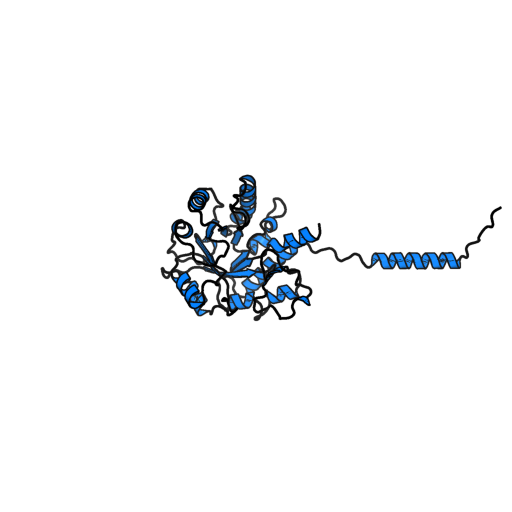83.75 93 MET A CA 1
ATOM 723 C C . MET A 1 93 ? 6.711 17.250 1.713 1.00 83.75 93 MET A C 1
ATOM 725 O O . MET A 1 93 ? 7.280 18.329 1.518 1.00 83.75 93 MET A O 1
ATOM 729 N N . ARG A 1 94 ? 7.361 16.179 2.167 1.00 78.69 94 ARG A N 1
ATOM 730 C CA . ARG A 1 94 ? 8.817 16.146 2.371 1.00 78.69 94 ARG A CA 1
ATOM 731 C C . ARG A 1 94 ? 9.517 15.297 1.311 1.00 78.69 94 ARG A C 1
ATOM 733 O O . ARG A 1 94 ? 8.868 14.568 0.564 1.00 78.69 94 ARG A O 1
ATOM 740 N N . GLY A 1 95 ? 10.832 15.475 1.198 1.00 65.25 95 GLY A N 1
ATOM 741 C CA . GLY A 1 95 ? 11.723 14.588 0.453 1.00 65.25 95 GLY A CA 1
ATOM 742 C C . GLY A 1 95 ? 11.707 13.176 1.033 1.00 65.25 95 GLY A C 1
ATOM 743 O O . GLY A 1 95 ? 10.915 12.889 1.934 1.00 65.25 95 GLY A O 1
ATOM 744 N N . ASP A 1 96 ? 12.551 12.290 0.498 1.00 61.69 96 ASP A N 1
ATOM 745 C CA . ASP A 1 96 ? 12.704 10.937 1.044 1.00 61.69 96 ASP A CA 1
ATOM 746 C C . ASP A 1 96 ? 12.815 10.994 2.580 1.00 61.69 96 ASP A C 1
ATOM 748 O O . ASP A 1 96 ? 13.405 11.915 3.133 1.00 61.69 96 ASP A O 1
ATOM 752 N N . GLY A 1 97 ? 12.203 10.061 3.317 1.00 55.72 97 GLY A N 1
ATOM 753 C CA . GLY A 1 97 ? 12.137 10.147 4.789 1.00 55.72 97 GLY A CA 1
ATOM 754 C C . GLY A 1 97 ? 13.504 10.211 5.501 1.00 55.72 97 GLY A C 1
ATOM 755 O O . GLY A 1 97 ? 13.551 10.364 6.721 1.00 55.72 97 GLY A O 1
ATOM 756 N N . ALA A 1 98 ? 14.607 10.090 4.753 1.00 53.19 98 ALA A N 1
ATOM 757 C CA . ALA A 1 98 ? 15.984 10.306 5.176 1.00 53.19 98 ALA A CA 1
ATOM 758 C C . ALA A 1 98 ? 16.403 11.790 5.146 1.00 53.19 98 ALA A C 1
ATOM 760 O O . ALA A 1 98 ? 17.109 12.251 6.048 1.00 53.19 98 ALA A O 1
ATOM 761 N N . SER A 1 99 ? 15.971 12.552 4.140 1.00 56.94 99 SER A N 1
ATOM 762 C CA . SER A 1 99 ? 16.138 13.996 4.074 1.00 56.94 99 SER A CA 1
ATOM 763 C C . SER A 1 99 ? 14.842 14.655 4.548 1.00 56.94 99 SER A C 1
ATOM 765 O O . SER A 1 99 ? 13.867 14.781 3.819 1.00 56.94 99 SER A O 1
ATOM 767 N N . ASP A 1 100 ? 14.809 15.110 5.804 1.00 65.81 100 ASP A N 1
ATOM 768 C CA . ASP A 1 100 ? 13.670 15.839 6.399 1.00 65.81 100 ASP A CA 1
ATOM 769 C C . ASP A 1 100 ? 13.457 17.237 5.749 1.00 65.81 100 ASP A C 1
ATOM 771 O O . ASP A 1 100 ? 13.152 18.228 6.407 1.00 65.81 100 ASP A O 1
ATOM 775 N N . VAL A 1 101 ? 13.666 17.359 4.438 1.00 76.75 101 VAL A N 1
ATOM 776 C CA . VAL A 1 101 ? 13.640 18.578 3.640 1.00 76.75 101 VAL A CA 1
ATOM 777 C C . VAL A 1 101 ? 12.249 18.731 3.022 1.00 76.75 101 VAL A C 1
ATOM 779 O O . VAL A 1 101 ? 11.798 17.839 2.306 1.00 76.75 101 VAL A O 1
ATOM 782 N N . PRO A 1 102 ? 11.539 19.845 3.263 1.00 82.19 102 PRO A N 1
ATOM 783 C CA . PRO A 1 102 ? 10.275 20.119 2.587 1.00 82.19 102 PRO A CA 1
ATOM 784 C C . PRO A 1 102 ? 10.452 20.222 1.069 1.00 82.19 102 PRO A C 1
ATOM 786 O O . PRO A 1 102 ? 11.396 20.865 0.602 1.00 82.19 102 PRO A O 1
ATOM 789 N N . ARG A 1 103 ? 9.507 19.665 0.306 1.00 86.94 103 ARG A N 1
ATOM 790 C CA . ARG A 1 103 ? 9.431 19.890 -1.140 1.00 86.94 103 ARG A CA 1
ATOM 791 C C . ARG A 1 103 ? 9.137 21.353 -1.451 1.00 86.94 103 ARG A C 1
ATOM 793 O O . ARG A 1 103 ? 8.486 22.069 -0.682 1.00 86.94 103 ARG A O 1
ATOM 800 N N . SER A 1 104 ? 9.600 21.800 -2.609 1.00 88.25 104 SER A N 1
ATOM 801 C CA . SER A 1 104 ? 9.248 23.110 -3.138 1.00 88.25 104 SER A CA 1
ATOM 802 C C . SER A 1 104 ? 7.748 23.199 -3.442 1.00 88.25 104 SER A C 1
ATOM 804 O O . SER A 1 104 ? 7.055 22.207 -3.678 1.00 88.25 104 SER A O 1
ATOM 806 N N . ILE A 1 105 ? 7.233 24.431 -3.476 1.00 87.00 105 ILE A N 1
ATOM 807 C CA . ILE A 1 105 ? 5.836 24.701 -3.852 1.00 87.00 105 ILE A CA 1
ATOM 808 C C . ILE A 1 105 ? 5.531 24.173 -5.264 1.00 87.00 105 ILE A C 1
ATOM 810 O O . ILE A 1 105 ? 4.406 23.752 -5.524 1.00 87.00 105 ILE A O 1
ATOM 814 N N . GLU A 1 106 ? 6.520 24.194 -6.160 1.00 90.56 106 GLU A N 1
ATOM 815 C CA . GLU A 1 106 ? 6.382 23.732 -7.541 1.00 90.56 106 GLU A CA 1
ATOM 816 C C . GLU A 1 106 ? 6.240 22.209 -7.618 1.00 90.56 106 GLU A C 1
ATOM 818 O O . GLU A 1 106 ? 5.295 21.726 -8.237 1.00 90.56 106 GLU A O 1
ATOM 823 N N . GLU A 1 107 ? 7.079 21.459 -6.901 1.00 90.06 107 GLU A N 1
ATOM 824 C CA . GLU A 1 107 ? 6.968 19.996 -6.814 1.00 90.06 107 GLU A CA 1
ATOM 825 C C . GLU A 1 107 ? 5.620 19.572 -6.210 1.00 90.06 107 GLU A C 1
ATOM 827 O O . GLU A 1 107 ? 4.927 18.713 -6.753 1.00 90.06 107 GLU A O 1
ATOM 832 N N . ILE A 1 108 ? 5.176 20.227 -5.130 1.00 90.25 108 ILE A N 1
ATOM 833 C CA . ILE A 1 108 ? 3.862 19.947 -4.524 1.00 90.25 108 ILE A CA 1
ATOM 834 C C . ILE A 1 108 ? 2.727 20.248 -5.516 1.00 90.25 108 ILE A C 1
ATOM 836 O O . ILE A 1 108 ? 1.726 19.525 -5.563 1.00 90.25 108 ILE A O 1
ATOM 840 N N . ALA A 1 109 ? 2.847 21.317 -6.309 1.00 90.88 109 ALA A N 1
ATOM 841 C CA . ALA A 1 109 ? 1.860 21.657 -7.329 1.00 90.88 109 ALA A CA 1
ATOM 842 C C . ALA A 1 109 ? 1.815 20.615 -8.457 1.00 90.88 109 ALA A C 1
ATOM 844 O O . ALA A 1 109 ? 0.718 20.252 -8.885 1.00 90.88 109 ALA A O 1
ATOM 845 N N . GLN A 1 110 ? 2.967 20.095 -8.887 1.00 90.94 110 GLN A N 1
ATOM 846 C CA . GLN A 1 110 ? 3.065 19.023 -9.883 1.00 90.94 110 GLN A CA 1
ATOM 847 C C . GLN A 1 110 ? 2.432 17.723 -9.374 1.00 90.94 110 GLN A C 1
ATOM 849 O O . GLN A 1 110 ? 1.586 17.149 -10.060 1.00 90.94 110 GLN A O 1
ATOM 854 N N . ILE A 1 111 ? 2.731 17.321 -8.134 1.00 92.62 111 ILE A N 1
ATOM 855 C CA . ILE A 1 111 ? 2.113 16.139 -7.517 1.00 92.62 111 ILE A CA 1
ATOM 856 C C . ILE A 1 111 ? 0.589 16.307 -7.448 1.00 92.62 111 ILE A C 1
ATOM 858 O O . ILE A 1 111 ? -0.162 15.430 -7.869 1.00 92.62 111 ILE A O 1
ATOM 862 N N . ARG A 1 112 ? 0.095 17.462 -6.976 1.00 92.44 112 ARG A N 1
ATOM 863 C CA . ARG A 1 112 ? -1.353 17.744 -6.928 1.00 92.44 112 ARG A CA 1
ATOM 864 C C . ARG A 1 112 ? -2.003 17.710 -8.314 1.00 92.44 112 ARG A C 1
ATOM 866 O O . ARG A 1 112 ? -3.146 17.267 -8.417 1.00 92.44 112 ARG A O 1
ATOM 873 N N . ALA A 1 113 ? -1.309 18.180 -9.350 1.00 90.81 113 ALA A N 1
ATOM 874 C CA . ALA A 1 113 ? -1.800 18.131 -10.722 1.00 90.81 113 ALA A CA 1
ATOM 875 C C . ALA A 1 113 ? -1.941 16.682 -11.212 1.00 90.81 113 ALA A C 1
ATOM 877 O O . ALA A 1 113 ? -3.013 16.324 -11.692 1.00 90.81 113 ALA A O 1
ATOM 878 N N . GLY A 1 114 ? -0.935 15.829 -10.988 1.00 92.38 114 GLY A N 1
ATOM 879 C CA . GLY A 1 114 ? -1.021 14.401 -11.320 1.00 92.38 114 GLY A CA 1
ATOM 880 C C . GLY A 1 114 ? -2.130 13.683 -10.540 1.00 92.38 114 GLY A C 1
ATOM 881 O O . GLY A 1 114 ? -2.970 12.995 -11.119 1.00 92.38 114 GLY A O 1
ATOM 882 N N . LEU A 1 115 ? -2.236 13.932 -9.230 1.00 94.12 115 LEU A N 1
ATOM 883 C CA . LEU A 1 115 ? -3.285 13.353 -8.378 1.00 94.12 115 LEU A CA 1
ATOM 884 C C . LEU A 1 115 ? -4.703 13.809 -8.769 1.00 94.12 115 LEU A C 1
ATOM 886 O O . LEU A 1 115 ? -5.696 13.174 -8.395 1.00 94.12 115 LEU A O 1
ATOM 890 N N . LYS A 1 116 ? -4.844 14.894 -9.539 1.00 90.50 116 LYS A N 1
ATOM 891 C CA . LYS A 1 116 ? -6.148 15.335 -10.043 1.00 90.50 116 LYS A CA 1
ATOM 892 C C . LYS A 1 116 ? -6.775 14.290 -10.973 1.00 90.50 116 LYS A C 1
ATOM 894 O O . LYS A 1 116 ? -7.992 14.105 -10.904 1.00 90.50 116 LYS A O 1
ATOM 899 N N . HIS A 1 117 ? -5.970 13.548 -11.743 1.00 90.31 117 HIS A N 1
ATOM 900 C CA . HIS A 1 117 ? -6.461 12.448 -12.581 1.00 90.31 117 HIS A CA 1
ATOM 901 C C . HIS A 1 117 ? -7.213 11.390 -11.769 1.00 90.31 117 HIS A C 1
ATOM 903 O O . HIS A 1 117 ? -8.134 10.775 -12.274 1.00 90.31 117 HIS A O 1
ATOM 909 N N . LEU A 1 118 ? -6.895 11.207 -10.489 1.00 93.56 118 LEU A N 1
ATOM 910 C CA . LEU A 1 118 ? -7.600 10.267 -9.613 1.00 93.56 118 LEU A CA 1
ATOM 911 C C . LEU A 1 118 ? -8.907 10.851 -9.074 1.00 93.56 118 LEU A C 1
ATOM 913 O O . LEU A 1 118 ? -9.921 10.156 -8.968 1.00 93.56 118 LEU A O 1
ATOM 917 N N . THR A 1 119 ? -8.894 12.146 -8.755 1.00 85.00 119 THR A N 1
ATOM 918 C CA . THR A 1 119 ? -10.067 12.857 -8.228 1.00 85.00 119 THR A CA 1
ATOM 919 C C . THR A 1 119 ? -11.190 12.905 -9.262 1.00 85.00 119 THR A C 1
ATOM 921 O O . THR A 1 119 ? -12.347 12.663 -8.914 1.00 85.00 119 THR A O 1
ATOM 924 N N . ASP A 1 120 ? -10.852 13.136 -10.534 1.00 87.25 120 ASP A N 1
ATOM 925 C CA . ASP A 1 120 ? -11.819 13.180 -11.638 1.00 87.25 120 ASP A CA 1
ATOM 926 C C . ASP A 1 120 ? -12.562 11.836 -11.823 1.00 87.25 120 ASP A C 1
ATOM 928 O O . ASP A 1 120 ? -13.696 11.818 -12.300 1.00 87.25 120 ASP A O 1
ATOM 932 N N . TYR A 1 121 ? -11.976 10.726 -11.353 1.00 91.62 121 TYR A N 1
ATOM 933 C CA . TYR A 1 121 ? -12.540 9.369 -11.408 1.00 91.62 121 TYR A CA 1
ATOM 934 C C . TYR A 1 121 ? -12.920 8.816 -10.024 1.00 91.62 121 TYR A C 1
ATOM 936 O O . TYR A 1 121 ? -13.082 7.607 -9.849 1.00 91.62 121 TYR A O 1
ATOM 944 N N . SER A 1 122 ? -13.100 9.697 -9.030 1.00 92.88 122 SER A N 1
ATOM 945 C CA . SER A 1 122 ? -13.549 9.350 -7.670 1.00 92.88 122 SER A CA 1
ATOM 946 C C . SER A 1 122 ? -12.671 8.322 -6.940 1.00 92.88 122 SER A C 1
ATOM 948 O O . SER A 1 122 ? -13.154 7.599 -6.064 1.00 92.88 122 SER A O 1
ATOM 950 N N . LYS A 1 123 ? -11.378 8.256 -7.272 1.00 96.44 123 LYS A N 1
ATOM 951 C CA . LYS A 1 123 ? -10.422 7.367 -6.606 1.00 96.44 123 LYS A CA 1
ATOM 952 C C . LYS A 1 123 ? -9.965 7.978 -5.279 1.00 96.44 123 LYS A C 1
ATOM 954 O O . LYS A 1 123 ? -9.788 9.196 -5.149 1.00 96.44 123 LYS A O 1
ATOM 959 N N . LYS A 1 124 ? -9.806 7.129 -4.261 1.00 97.25 124 LYS A N 1
ATOM 960 C CA . LYS A 1 124 ? -9.277 7.540 -2.952 1.00 97.25 124 LYS A CA 1
ATOM 961 C C . LYS A 1 124 ? -7.776 7.790 -3.078 1.00 97.25 124 LYS A C 1
ATOM 963 O O . LYS A 1 124 ? -7.069 6.945 -3.612 1.00 97.25 124 LYS A O 1
ATOM 968 N N . VAL A 1 125 ? -7.308 8.916 -2.552 1.00 97.62 125 VAL A N 1
ATOM 969 C CA . VAL A 1 125 ? -5.878 9.210 -2.424 1.00 97.62 125 VAL A CA 1
ATOM 970 C C . VAL A 1 125 ? -5.461 9.011 -0.966 1.00 97.62 125 VAL A C 1
ATOM 972 O O . VAL A 1 125 ? -6.161 9.466 -0.059 1.00 97.62 125 VAL A O 1
ATOM 975 N N . LEU A 1 126 ? -4.352 8.315 -0.743 1.00 97.50 126 LEU A N 1
ATOM 976 C CA . LEU A 1 126 ? -3.725 8.107 0.560 1.00 97.50 126 LEU A CA 1
ATOM 977 C C . LEU A 1 126 ? -2.369 8.816 0.537 1.00 97.50 126 LEU A C 1
ATOM 979 O O . LEU A 1 126 ? -1.525 8.508 -0.297 1.00 97.50 126 LEU A O 1
ATOM 983 N N . LEU A 1 127 ? -2.190 9.812 1.398 1.00 95.19 127 LEU A N 1
ATOM 984 C CA . LEU A 1 127 ? -0.977 10.622 1.467 1.00 95.19 127 LEU A CA 1
ATOM 985 C C . LEU A 1 127 ? -0.197 10.243 2.722 1.00 95.19 127 LEU A C 1
ATOM 987 O O . LEU A 1 127 ? -0.757 10.268 3.820 1.00 95.19 127 LEU A O 1
ATOM 991 N N . THR A 1 128 ? 1.076 9.907 2.553 1.00 94.06 128 THR A N 1
ATOM 992 C CA . THR A 1 128 ? 1.977 9.537 3.647 1.00 94.06 128 THR A CA 1
ATOM 993 C C . THR A 1 128 ? 3.099 10.562 3.745 1.00 94.06 128 THR A C 1
ATOM 995 O O . THR A 1 128 ? 3.787 10.837 2.762 1.00 94.06 128 THR A O 1
ATOM 998 N N . ASP A 1 129 ? 3.309 11.098 4.946 1.00 91.31 129 ASP A N 1
ATOM 999 C CA . ASP A 1 129 ? 4.463 11.934 5.266 1.00 91.31 129 ASP A CA 1
ATOM 1000 C C . ASP A 1 129 ? 5.174 11.434 6.528 1.00 91.31 129 ASP A C 1
ATOM 1002 O O . ASP A 1 129 ? 4.590 11.237 7.601 1.00 91.31 129 ASP A O 1
ATOM 1006 N N . TYR A 1 130 ? 6.484 11.250 6.397 1.00 90.19 130 TYR A N 1
ATOM 1007 C CA . TYR A 1 130 ? 7.343 10.725 7.448 1.00 90.19 130 TYR A CA 1
ATOM 1008 C C . TYR A 1 130 ? 7.846 11.849 8.349 1.00 90.19 130 TYR A C 1
ATOM 1010 O O . TYR A 1 130 ? 8.940 12.376 8.165 1.00 90.19 130 TYR A O 1
ATOM 1018 N N . SER A 1 131 ? 7.036 12.257 9.325 1.00 86.25 131 SER A N 1
ATOM 1019 C CA . SER A 1 131 ? 7.432 13.290 10.279 1.00 86.25 131 SER A CA 1
ATOM 1020 C C . SER A 1 131 ? 6.792 13.104 11.647 1.00 86.25 131 SER A C 1
ATOM 1022 O O . SER A 1 131 ? 5.596 12.831 11.766 1.00 86.25 131 SER A O 1
ATOM 1024 N N . THR A 1 132 ? 7.588 13.316 12.697 1.00 84.00 132 THR A N 1
ATOM 1025 C CA . THR A 1 132 ? 7.132 13.416 14.094 1.00 84.00 132 THR A CA 1
ATOM 1026 C C . THR A 1 132 ? 7.093 14.864 14.596 1.00 84.00 132 THR A C 1
ATOM 1028 O O . THR A 1 132 ? 6.802 15.093 15.769 1.00 84.00 132 THR A O 1
ATOM 1031 N N . ASP A 1 133 ? 7.416 15.850 13.750 1.00 86.62 133 ASP A N 1
ATOM 1032 C CA . ASP A 1 133 ? 7.402 17.268 14.118 1.00 86.62 133 ASP A CA 1
ATOM 1033 C C . ASP A 1 133 ? 5.961 17.801 14.152 1.00 86.62 133 ASP A C 1
ATOM 1035 O O . ASP A 1 133 ? 5.311 18.004 13.124 1.00 86.62 133 ASP A O 1
ATOM 1039 N N . GLU A 1 134 ? 5.460 18.072 15.358 1.00 87.81 134 GLU A N 1
ATOM 1040 C CA . GLU A 1 134 ? 4.108 18.590 15.560 1.00 87.81 134 GLU A CA 1
ATOM 1041 C C . GLU A 1 134 ? 3.846 19.922 14.848 1.00 87.81 134 GLU A C 1
ATOM 1043 O O . GLU A 1 134 ? 2.715 20.173 14.422 1.00 87.81 134 GLU A O 1
ATOM 1048 N N . ALA A 1 135 ? 4.846 20.805 14.751 1.00 87.94 135 ALA A N 1
ATOM 1049 C CA . ALA A 1 135 ? 4.677 22.107 14.115 1.00 87.94 135 ALA A CA 1
ATOM 1050 C C . ALA A 1 135 ? 4.480 21.939 12.608 1.00 87.94 135 ALA A C 1
ATOM 1052 O O . ALA A 1 135 ? 3.579 22.559 12.034 1.00 87.94 135 ALA A O 1
ATOM 1053 N N . PHE A 1 136 ? 5.268 21.051 12.002 1.00 86.00 136 PHE A N 1
ATOM 1054 C CA . PHE A 1 136 ? 5.122 20.665 10.608 1.00 86.00 136 PHE A CA 1
ATOM 1055 C C . PHE A 1 136 ? 3.759 20.025 10.334 1.00 86.00 136 PHE A C 1
ATOM 1057 O O . PHE A 1 136 ? 3.025 20.540 9.496 1.00 86.00 136 PHE A O 1
ATOM 1064 N N . ILE A 1 137 ? 3.365 18.997 11.095 1.00 87.81 137 ILE A N 1
ATOM 1065 C CA . ILE A 1 137 ? 2.078 18.303 10.898 1.00 87.81 137 ILE A CA 1
ATOM 1066 C C . ILE A 1 137 ? 0.908 19.295 10.981 1.00 87.81 137 ILE A C 1
ATOM 1068 O O . ILE A 1 137 ? 0.006 19.306 10.143 1.00 87.81 137 ILE A O 1
ATOM 1072 N N . ARG A 1 138 ? 0.924 20.200 11.970 1.00 88.44 138 ARG A N 1
ATOM 1073 C CA . ARG A 1 138 ? -0.119 21.233 12.109 1.00 88.44 138 ARG A CA 1
ATOM 1074 C C . ARG A 1 138 ? -0.122 22.236 10.958 1.00 88.44 138 ARG A C 1
ATOM 1076 O O . ARG A 1 138 ? -1.182 22.787 10.659 1.00 88.44 138 ARG A O 1
ATOM 1083 N N . ALA A 1 139 ? 1.038 22.544 10.384 1.00 87.31 139 ALA A N 1
ATOM 1084 C CA . ALA A 1 139 ? 1.149 23.445 9.245 1.00 87.31 139 ALA A CA 1
ATOM 1085 C C . ALA A 1 139 ? 0.656 22.770 7.961 1.00 87.31 139 ALA A C 1
ATOM 1087 O O . ALA A 1 139 ? -0.133 23.373 7.236 1.00 87.31 139 ALA A O 1
ATOM 1088 N N . GLU A 1 140 ? 1.061 21.525 7.720 1.00 84.94 140 GLU A N 1
ATOM 1089 C CA . GLU A 1 140 ? 0.643 20.734 6.568 1.00 84.94 140 GLU A CA 1
ATOM 1090 C C . GLU A 1 140 ? -0.867 20.555 6.529 1.00 84.94 140 GLU A C 1
ATOM 1092 O O . GLU A 1 140 ? -1.492 20.850 5.518 1.00 84.94 140 GLU A O 1
ATOM 1097 N N . MET A 1 141 ? -1.478 20.164 7.643 1.00 83.50 141 MET A N 1
ATOM 1098 C CA . MET A 1 141 ? -2.914 19.903 7.664 1.00 83.50 141 MET A CA 1
ATOM 1099 C C . MET A 1 141 ? -3.789 21.152 7.463 1.00 83.50 141 MET A C 1
ATOM 1101 O O . MET A 1 141 ? -5.003 21.051 7.298 1.00 83.50 141 MET A O 1
ATOM 1105 N N . ARG A 1 142 ? -3.195 22.351 7.489 1.00 86.25 142 ARG A N 1
ATOM 1106 C CA . ARG A 1 142 ? -3.870 23.601 7.101 1.00 86.25 142 ARG A CA 1
ATOM 1107 C C . ARG A 1 142 ? -3.742 23.902 5.610 1.00 86.25 142 ARG A C 1
ATOM 1109 O O . ARG A 1 142 ? -4.415 24.813 5.128 1.00 86.25 142 ARG A O 1
ATOM 1116 N N . GLN A 1 143 ? -2.858 23.210 4.900 1.00 82.56 143 GLN A N 1
ATOM 1117 C CA . GLN A 1 143 ? -2.693 23.380 3.467 1.00 82.56 143 GLN A CA 1
ATOM 1118 C C . GLN A 1 143 ? -3.835 22.695 2.711 1.00 82.56 143 GLN A C 1
ATOM 1120 O O . GLN A 1 143 ? -4.349 21.671 3.156 1.00 82.56 143 GLN A O 1
ATOM 1125 N N . PRO A 1 144 ? -4.244 23.238 1.553 1.00 81.81 144 PRO A N 1
ATOM 1126 C CA . PRO A 1 144 ? -5.190 22.554 0.686 1.00 81.81 144 PRO A CA 1
ATOM 1127 C C . PRO A 1 144 ? -4.595 21.236 0.178 1.00 81.81 144 PRO A C 1
ATOM 1129 O O . PRO A 1 144 ? -3.414 21.156 -0.154 1.00 81.81 144 PRO A O 1
ATOM 1132 N N . THR A 1 145 ? -5.428 20.210 0.074 1.00 85.62 145 THR A N 1
ATOM 1133 C CA . THR A 1 145 ? -5.057 18.881 -0.431 1.00 85.62 145 THR A CA 1
ATOM 1134 C C . THR A 1 145 ? -6.063 18.469 -1.508 1.00 85.62 145 THR A C 1
ATOM 1136 O O . THR A 1 145 ? -7.026 19.200 -1.776 1.00 85.62 145 THR A O 1
ATOM 1139 N N . VAL A 1 146 ? -5.835 17.349 -2.197 1.00 88.56 146 VAL A N 1
ATOM 1140 C CA . VAL A 1 146 ? -6.817 16.865 -3.180 1.00 88.56 146 VAL A CA 1
ATOM 1141 C C . VAL A 1 146 ? -8.097 16.401 -2.459 1.00 88.56 146 VAL A C 1
ATOM 1143 O O . VAL A 1 146 ? -7.991 15.751 -1.419 1.00 88.56 146 VAL A O 1
ATOM 1146 N N . PRO A 1 147 ? -9.312 16.700 -2.967 1.00 85.81 147 PRO A N 1
ATOM 1147 C CA . PRO A 1 147 ? -10.565 16.520 -2.218 1.00 85.81 147 PRO A CA 1
ATOM 1148 C C . PRO A 1 147 ? -10.840 15.121 -1.650 1.00 85.81 147 PRO A C 1
ATOM 1150 O O . PRO A 1 147 ? -11.616 14.995 -0.704 1.00 85.81 147 PRO A O 1
ATOM 1153 N N . SER A 1 148 ? -10.259 14.067 -2.230 1.00 88.06 148 SER A N 1
ATOM 1154 C CA . SER A 1 148 ? -10.462 12.688 -1.779 1.00 88.06 148 SER A CA 1
ATOM 1155 C C . SER A 1 148 ? -9.423 12.205 -0.764 1.00 88.06 148 SER A C 1
ATOM 1157 O O . SER A 1 148 ? -9.594 11.092 -0.265 1.00 88.06 148 SER A O 1
ATOM 1159 N N . ALA A 1 149 ? -8.391 12.995 -0.447 1.00 93.06 149 ALA A N 1
ATOM 1160 C CA . ALA A 1 149 ? -7.235 12.547 0.322 1.00 93.06 149 ALA A CA 1
ATOM 1161 C C . ALA A 1 149 ? -7.547 12.181 1.782 1.00 93.06 149 ALA A C 1
ATOM 1163 O O . ALA A 1 149 ? -8.273 12.887 2.482 1.00 93.06 149 ALA A O 1
ATOM 1164 N N . ALA A 1 150 ? -6.927 11.099 2.250 1.00 92.88 150 ALA A N 1
ATOM 1165 C CA . ALA A 1 150 ? -6.674 10.837 3.663 1.00 92.88 150 ALA A CA 1
ATOM 1166 C C . ALA A 1 150 ? -5.163 10.937 3.909 1.00 92.88 150 ALA A C 1
ATOM 1168 O O . ALA A 1 150 ? -4.386 10.592 3.022 1.00 92.88 150 ALA A O 1
ATOM 1169 N N . HIS A 1 151 ? -4.754 11.410 5.087 1.00 92.38 151 HIS A N 1
ATOM 1170 C CA . HIS A 1 151 ? -3.343 11.624 5.425 1.00 92.38 151 HIS A CA 1
ATOM 1171 C C . HIS A 1 151 ? -2.912 10.714 6.572 1.00 92.38 151 HIS A C 1
ATOM 1173 O O . HIS A 1 151 ? -3.672 10.510 7.523 1.00 92.38 151 HIS A O 1
ATOM 1179 N N . PHE A 1 152 ? -1.679 10.230 6.494 1.00 93.19 152 PHE A N 1
ATOM 1180 C CA . PHE A 1 152 ? -0.974 9.535 7.558 1.00 93.19 152 PHE A CA 1
ATOM 1181 C C . PHE A 1 152 ? 0.351 10.243 7.854 1.00 93.19 152 PHE A C 1
ATOM 1183 O O . PHE A 1 152 ? 1.100 10.594 6.944 1.00 93.19 152 PHE A O 1
ATOM 1190 N N . PHE A 1 153 ? 0.641 10.397 9.147 1.00 90.88 153 PHE A N 1
ATOM 1191 C CA . PHE A 1 153 ? 1.916 10.896 9.651 1.00 90.88 153 PHE A CA 1
ATOM 1192 C C . PHE A 1 153 ? 2.546 9.857 10.565 1.00 90.88 153 PHE A C 1
ATOM 1194 O O . PHE A 1 153 ? 1.918 9.427 11.537 1.00 90.88 153 PHE A O 1
ATOM 1201 N N . GLY A 1 154 ? 3.794 9.492 10.295 1.00 89.62 154 GLY A N 1
ATOM 1202 C CA . GLY A 1 154 ? 4.493 8.458 11.051 1.00 89.62 154 GLY A CA 1
ATOM 1203 C C . GLY A 1 154 ? 6.008 8.585 10.985 1.00 89.62 154 GLY A C 1
ATOM 1204 O O . GLY A 1 154 ? 6.548 9.521 10.403 1.00 89.62 154 GLY A O 1
ATOM 1205 N N . ALA A 1 155 ? 6.700 7.645 11.621 1.00 89.50 155 ALA A N 1
ATOM 1206 C CA . ALA A 1 155 ? 8.133 7.463 11.415 1.00 89.50 155 ALA A CA 1
ATOM 1207 C C . ALA A 1 155 ? 8.373 6.631 10.146 1.00 89.50 155 ALA A C 1
ATOM 1209 O O . ALA A 1 155 ? 7.566 5.753 9.847 1.00 89.50 155 ALA A O 1
ATOM 1210 N N . LEU A 1 156 ? 9.504 6.852 9.465 1.00 89.44 156 LEU A N 1
ATOM 1211 C CA . LEU A 1 156 ? 9.909 6.081 8.278 1.00 89.44 156 LEU A CA 1
ATOM 1212 C C . LEU A 1 156 ? 9.945 4.568 8.528 1.00 89.44 156 LEU A C 1
ATOM 1214 O O . LEU A 1 156 ? 9.651 3.786 7.639 1.00 89.44 156 LEU A O 1
ATOM 1218 N N . ALA A 1 157 ? 10.252 4.154 9.760 1.00 91.62 157 ALA A N 1
ATOM 1219 C CA . ALA A 1 157 ? 10.305 2.744 10.123 1.00 91.62 157 ALA A CA 1
ATOM 1220 C C . ALA A 1 157 ? 8.949 2.023 10.037 1.00 91.62 157 ALA A C 1
ATOM 1222 O O . ALA A 1 157 ? 8.956 0.799 10.010 1.00 91.62 157 ALA A O 1
ATOM 1223 N N . LEU A 1 158 ? 7.815 2.746 10.052 1.00 94.56 158 LEU A N 1
ATOM 1224 C CA . LEU A 1 158 ? 6.450 2.191 10.013 1.00 94.56 158 LEU A CA 1
ATOM 1225 C C . LEU A 1 158 ? 6.213 1.040 11.013 1.00 94.56 158 LEU A C 1
ATOM 1227 O O . LEU A 1 158 ? 5.490 0.082 10.733 1.00 94.56 158 LEU A O 1
ATOM 1231 N N . ASP A 1 159 ? 6.830 1.155 12.193 1.00 95.00 159 ASP A N 1
ATOM 1232 C CA . ASP A 1 159 ? 6.972 0.073 13.173 1.00 95.00 159 ASP A CA 1
ATOM 1233 C C . ASP A 1 159 ? 6.128 0.245 14.445 1.00 95.00 159 ASP A C 1
ATOM 1235 O O . ASP A 1 159 ? 6.229 -0.533 15.398 1.00 95.00 159 ASP A O 1
ATOM 1239 N N . ALA A 1 160 ? 5.310 1.297 14.495 1.00 93.31 160 ALA A N 1
ATOM 1240 C CA . ALA A 1 160 ? 4.504 1.635 15.657 1.00 93.31 160 ALA A CA 1
ATOM 1241 C C . ALA A 1 160 ? 3.283 2.478 15.285 1.00 93.31 160 ALA A C 1
ATOM 1243 O O . ALA A 1 160 ? 3.323 3.319 14.387 1.00 93.31 160 ALA A O 1
ATOM 1244 N N . ILE A 1 161 ? 2.213 2.320 16.065 1.00 93.88 161 ILE A N 1
ATOM 1245 C CA . ILE A 1 161 ? 1.036 3.188 15.986 1.00 93.88 161 ILE A CA 1
ATOM 1246 C C . ILE A 1 161 ? 1.429 4.615 16.419 1.00 93.88 161 ILE A C 1
ATOM 1248 O O . ILE A 1 161 ? 1.919 4.788 17.546 1.00 93.88 161 ILE A O 1
ATOM 1252 N N . PRO A 1 162 ? 1.195 5.647 15.580 1.00 91.38 162 PRO A N 1
ATOM 1253 C CA . PRO A 1 162 ? 1.530 7.025 15.923 1.00 91.38 162 PRO A CA 1
ATOM 1254 C C . PRO A 1 162 ? 0.827 7.525 17.193 1.00 91.38 162 PRO A C 1
ATOM 1256 O O . PRO A 1 162 ? -0.265 7.081 17.563 1.00 91.38 162 PRO A O 1
ATOM 1259 N N . LYS A 1 163 ? 1.453 8.489 17.875 1.00 88.00 163 LYS A N 1
ATOM 1260 C CA . LYS A 1 163 ? 0.957 9.090 19.126 1.00 88.00 163 LYS A CA 1
ATOM 1261 C C . LYS A 1 163 ? 0.925 10.615 19.011 1.00 88.00 163 LYS A C 1
ATOM 1263 O O . LYS A 1 163 ? 1.498 11.196 18.095 1.00 88.00 163 LYS A O 1
ATOM 1268 N N . GLY A 1 164 ? 0.253 11.272 19.958 1.00 86.38 164 GLY A N 1
ATOM 1269 C CA . GLY A 1 164 ? 0.165 12.735 19.997 1.00 86.38 164 GLY A CA 1
ATOM 1270 C C . GLY A 1 164 ? -0.476 13.301 18.731 1.00 86.38 164 GLY A C 1
ATOM 1271 O O . GLY A 1 164 ? -1.438 12.729 18.223 1.00 86.38 164 GLY A O 1
ATOM 1272 N N . VAL A 1 165 ? 0.068 14.397 18.196 1.00 80.81 165 VAL A N 1
ATOM 1273 C CA . VAL A 1 165 ? -0.519 15.125 17.053 1.00 80.81 165 VAL A CA 1
ATOM 1274 C C . VAL A 1 165 ? -0.703 14.264 15.806 1.00 80.81 165 VAL A C 1
ATOM 1276 O O . VAL A 1 165 ? -1.709 14.430 15.125 1.00 80.81 165 VAL A O 1
ATOM 1279 N N . GLN A 1 166 ? 0.195 13.313 15.541 1.00 79.19 166 GLN A N 1
ATOM 1280 C CA . GLN A 1 166 ? 0.072 12.387 14.407 1.00 79.19 166 GLN A CA 1
ATOM 1281 C C . GLN A 1 166 ? -1.234 11.577 14.455 1.00 79.19 166 GLN A C 1
ATOM 1283 O O . GLN A 1 166 ? -1.829 11.280 13.424 1.00 79.19 166 GLN A O 1
ATOM 1288 N N . ARG A 1 167 ? -1.697 11.243 15.666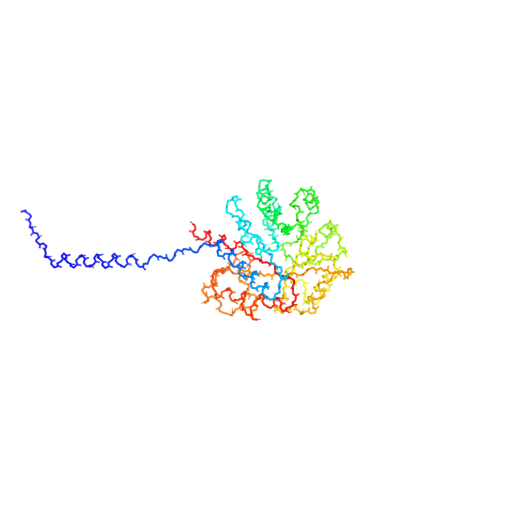 1.00 80.38 167 ARG A N 1
ATOM 1289 C CA . ARG A 1 167 ? -2.947 10.513 15.902 1.00 80.38 167 ARG A CA 1
ATOM 1290 C C . ARG A 1 167 ? -4.123 11.456 16.134 1.00 80.38 167 ARG A C 1
ATOM 1292 O O . ARG A 1 167 ? -5.179 11.281 15.544 1.00 80.38 167 ARG A O 1
ATOM 1299 N N . ASP A 1 168 ? -3.943 12.436 17.014 1.00 77.38 168 ASP A N 1
ATOM 1300 C CA . ASP A 1 168 ? -5.021 13.261 17.565 1.00 77.38 168 ASP A CA 1
ATOM 1301 C C . ASP A 1 168 ? -5.542 14.303 16.566 1.00 77.38 168 ASP A C 1
ATOM 1303 O O . ASP A 1 168 ? -6.635 14.841 16.747 1.00 77.38 168 ASP A O 1
ATOM 1307 N N . TYR A 1 169 ? -4.767 14.615 15.522 1.00 66.62 169 TYR A N 1
ATOM 1308 C CA . TYR A 1 169 ? -5.215 15.524 14.473 1.00 66.62 169 TYR A CA 1
ATOM 1309 C C . TYR A 1 169 ? -6.249 14.869 13.553 1.00 66.62 169 TYR A C 1
ATOM 1311 O O . TYR A 1 169 ? -7.135 15.546 13.028 1.00 66.62 169 TYR A O 1
ATOM 1319 N N . ILE A 1 170 ? -6.159 13.554 13.355 1.00 67.19 170 ILE A N 1
ATOM 1320 C CA . ILE A 1 170 ? -7.053 12.869 12.439 1.00 67.19 170 ILE A CA 1
ATOM 1321 C C . ILE A 1 170 ? -8.350 12.547 13.181 1.00 67.19 170 ILE A C 1
ATOM 1323 O O . ILE A 1 170 ? -8.351 11.837 14.184 1.00 67.19 170 ILE A O 1
ATOM 1327 N N . ALA A 1 171 ? -9.465 13.120 12.718 1.00 65.12 171 ALA A N 1
ATOM 1328 C CA . ALA A 1 171 ? -10.750 12.969 13.385 1.00 65.12 171 ALA A CA 1
ATOM 1329 C C . ALA A 1 171 ? -11.107 11.482 13.531 1.00 65.12 171 ALA A C 1
ATOM 1331 O O . ALA A 1 171 ? -11.129 10.736 12.547 1.00 65.12 171 ALA A O 1
ATOM 1332 N N . PHE A 1 172 ? -11.399 11.056 14.764 1.00 77.00 172 PHE A N 1
ATOM 1333 C CA . PHE A 1 172 ? -11.954 9.732 15.011 1.00 77.00 172 PHE A CA 1
ATOM 1334 C C . PHE A 1 172 ? -13.270 9.589 14.247 1.00 77.00 172 PHE A C 1
ATOM 1336 O O . PHE A 1 172 ? -14.154 10.442 14.338 1.00 77.00 172 PHE A O 1
ATOM 1343 N N . ASN A 1 173 ? -13.398 8.492 13.509 1.00 84.62 173 ASN A N 1
ATOM 1344 C CA . ASN A 1 173 ? -14.600 8.166 12.766 1.00 84.62 173 ASN A CA 1
ATOM 1345 C C . ASN A 1 173 ? -15.166 6.854 13.311 1.00 84.62 173 ASN A C 1
ATOM 1347 O O . ASN A 1 173 ? -14.639 5.778 13.039 1.00 84.62 173 ASN A O 1
ATOM 1351 N N . ASP A 1 174 ? -16.254 6.928 14.073 1.00 88.12 174 ASP A N 1
ATOM 1352 C CA . ASP A 1 174 ? -16.915 5.738 14.621 1.00 88.12 174 ASP A CA 1
ATOM 1353 C C . ASP A 1 174 ? -17.890 5.081 13.630 1.00 88.12 174 ASP A C 1
ATOM 1355 O O . ASP A 1 174 ? -18.463 4.032 13.924 1.00 88.12 174 ASP A O 1
ATOM 1359 N N . ALA A 1 175 ? -18.086 5.657 12.438 1.00 93.38 175 ALA A N 1
ATOM 1360 C CA . ALA A 1 175 ? -18.950 5.063 11.428 1.00 93.38 175 ALA A CA 1
ATOM 1361 C C . ALA A 1 175 ? -18.319 3.802 10.821 1.00 93.38 175 ALA A C 1
ATOM 1363 O O . ALA A 1 175 ? -17.099 3.687 10.682 1.00 93.38 175 ALA A O 1
ATOM 1364 N N . ALA A 1 176 ? -19.163 2.858 10.401 1.00 97.38 176 ALA A N 1
ATOM 1365 C CA . ALA A 1 176 ? -18.708 1.715 9.621 1.00 97.38 176 ALA A CA 1
ATOM 1366 C C . ALA A 1 176 ? -18.188 2.174 8.250 1.00 97.38 176 ALA A C 1
ATOM 1368 O O . ALA A 1 176 ? -18.876 2.899 7.528 1.00 97.38 176 ALA A O 1
ATOM 1369 N N . VAL A 1 177 ? -16.993 1.711 7.886 1.00 97.50 177 VAL A N 1
ATOM 1370 C CA . VAL A 1 177 ? -16.363 1.960 6.588 1.00 97.50 177 VAL A CA 1
ATOM 1371 C C . VAL A 1 177 ? -16.278 0.646 5.827 1.00 97.50 177 VAL A C 1
ATOM 1373 O O . VAL A 1 177 ? -15.641 -0.304 6.271 1.00 97.50 177 VAL A O 1
ATOM 1376 N N . THR A 1 178 ? -16.973 0.590 4.693 1.00 95.94 178 THR A N 1
ATOM 1377 C CA . THR A 1 178 ? -17.062 -0.595 3.821 1.00 95.94 178 THR A CA 1
ATOM 1378 C C . THR A 1 178 ? -16.647 -0.300 2.382 1.00 95.94 178 THR A C 1
ATOM 1380 O O . THR A 1 178 ? -16.798 -1.154 1.521 1.00 95.94 178 THR A O 1
ATOM 1383 N N . ALA A 1 179 ? -16.188 0.918 2.098 1.00 96.19 179 ALA A N 1
ATOM 1384 C CA . ALA A 1 179 ? -15.759 1.342 0.773 1.00 96.19 179 ALA A CA 1
ATOM 1385 C C . ALA A 1 179 ? -14.588 2.311 0.910 1.00 96.19 179 ALA A C 1
ATOM 1387 O O . ALA A 1 179 ? -14.621 3.196 1.770 1.00 96.19 179 ALA A O 1
ATOM 1388 N N . LEU A 1 180 ? -13.585 2.171 0.043 1.00 97.00 180 LEU A N 1
ATOM 1389 C CA . LEU A 1 180 ? -12.350 2.947 0.126 1.00 97.00 180 LEU A CA 1
ATOM 1390 C C . LEU A 1 180 ? -12.610 4.459 0.018 1.00 97.00 180 LEU A C 1
ATOM 1392 O O . LEU A 1 180 ? -11.997 5.243 0.729 1.00 97.00 180 LEU A O 1
ATOM 1396 N N . SER A 1 181 ? -13.609 4.883 -0.761 1.00 94.25 181 SER A N 1
ATOM 1397 C CA . SER A 1 181 ? -14.023 6.291 -0.880 1.00 94.25 181 SER A CA 1
ATOM 1398 C C . SER A 1 181 ? -14.449 6.943 0.447 1.00 94.25 181 SER A C 1
ATOM 1400 O O . SER A 1 181 ? -14.319 8.160 0.597 1.00 94.25 181 SER A O 1
ATOM 1402 N N . ARG A 1 182 ? -14.913 6.151 1.425 1.00 94.69 182 ARG A N 1
ATOM 1403 C CA . ARG A 1 182 ? -15.379 6.606 2.750 1.00 94.69 182 ARG A CA 1
ATOM 1404 C C . ARG A 1 182 ? -14.254 6.762 3.778 1.00 94.69 182 ARG A C 1
ATOM 1406 O O . ARG A 1 182 ? -14.529 7.279 4.856 1.00 94.69 182 ARG A O 1
ATOM 1413 N N . VAL A 1 183 ? -13.037 6.314 3.465 1.00 95.69 183 VAL A N 1
ATOM 1414 C CA . VAL A 1 183 ? -11.870 6.407 4.355 1.00 95.69 183 VAL A CA 1
ATOM 1415 C C . VAL A 1 183 ? -11.503 7.871 4.583 1.00 95.69 183 VAL A C 1
ATOM 1417 O O . VAL A 1 183 ? -11.246 8.602 3.626 1.00 95.69 183 VAL A O 1
ATOM 1420 N N . GLN A 1 184 ? -11.487 8.298 5.842 1.00 92.56 184 GLN A N 1
ATOM 1421 C CA . GLN A 1 184 ? -11.069 9.640 6.265 1.00 92.56 184 GLN A CA 1
ATOM 1422 C C . GLN A 1 184 ? -9.698 9.624 6.942 1.00 92.56 184 GLN A C 1
ATOM 1424 O O . GLN A 1 184 ? -9.022 10.647 6.998 1.00 92.56 184 GLN A O 1
ATOM 1429 N N . ASN A 1 185 ? -9.292 8.470 7.466 1.00 93.50 185 ASN A N 1
ATOM 1430 C CA . ASN A 1 185 ? -8.040 8.285 8.179 1.00 93.50 185 ASN A CA 1
ATOM 1431 C C . ASN A 1 185 ? -7.524 6.860 7.974 1.00 93.50 185 ASN A C 1
ATOM 1433 O O . ASN A 1 185 ? -8.304 5.939 7.730 1.00 93.50 185 ASN A O 1
ATOM 1437 N N . PHE A 1 186 ? -6.216 6.663 8.057 1.00 96.56 186 PHE A N 1
ATOM 1438 C CA . PHE A 1 186 ? -5.647 5.331 7.927 1.00 96.56 186 PHE A CA 1
ATOM 1439 C C . PHE A 1 186 ? -4.411 5.166 8.802 1.00 96.56 186 PHE A C 1
ATOM 1441 O O . PHE A 1 186 ? -3.778 6.149 9.186 1.00 96.56 186 PHE A O 1
ATOM 1448 N N . LEU A 1 187 ? -4.115 3.917 9.147 1.00 96.81 187 LEU A N 1
ATOM 1449 C CA . LEU A 1 187 ? -2.861 3.513 9.769 1.00 96.81 187 LEU A CA 1
ATOM 1450 C C . LEU A 1 187 ? -1.999 2.842 8.708 1.00 96.81 187 LEU A C 1
ATOM 1452 O O . LEU A 1 187 ? -2.481 1.933 8.034 1.00 96.81 187 LEU A O 1
ATOM 1456 N N . TYR A 1 188 ? -0.739 3.252 8.619 1.00 97.31 188 TYR A N 1
ATOM 1457 C CA . TYR A 1 188 ? 0.277 2.571 7.834 1.00 97.31 188 TYR A CA 1
ATOM 1458 C C . TYR A 1 188 ? 1.313 1.974 8.793 1.00 97.31 188 TYR A C 1
ATOM 1460 O O . TYR A 1 188 ? 2.011 2.709 9.489 1.00 97.31 188 TYR A O 1
ATOM 1468 N N . LEU A 1 189 ? 1.327 0.645 8.919 1.00 97.31 189 LEU A N 1
ATOM 1469 C CA . LEU A 1 189 ? 2.221 -0.089 9.818 1.00 97.31 189 LEU A CA 1
ATOM 1470 C C . LEU A 1 189 ? 2.557 -1.427 9.166 1.00 97.31 189 LEU A C 1
ATOM 1472 O O . LEU A 1 189 ? 1.856 -2.414 9.363 1.00 97.31 189 LEU A O 1
ATOM 1476 N N . VAL A 1 190 ? 3.610 -1.449 8.360 1.00 96.31 190 VAL A N 1
ATOM 1477 C CA . VAL A 1 190 ? 4.032 -2.642 7.603 1.00 96.31 190 VAL A CA 1
ATOM 1478 C C . VAL A 1 190 ? 5.246 -3.324 8.199 1.00 96.31 190 VAL A C 1
ATOM 1480 O O . VAL A 1 190 ? 5.667 -4.361 7.711 1.00 96.31 190 VAL A O 1
ATOM 1483 N N . ASN A 1 191 ? 5.790 -2.769 9.279 1.00 94.81 191 ASN A N 1
ATOM 1484 C CA . ASN A 1 191 ? 7.029 -3.249 9.844 1.00 94.81 191 ASN A CA 1
ATOM 1485 C C . ASN A 1 191 ? 6.842 -3.753 11.286 1.00 94.81 191 ASN A C 1
ATOM 1487 O O . ASN A 1 191 ? 7.032 -3.001 12.243 1.00 94.81 191 ASN A O 1
ATOM 1491 N N . PRO A 1 192 ? 6.454 -5.020 11.500 1.00 91.81 192 PRO A N 1
ATOM 1492 C CA . PRO A 1 192 ? 6.066 -5.511 12.820 1.00 91.81 192 PRO A CA 1
ATOM 1493 C C . PRO A 1 192 ? 7.241 -5.780 13.781 1.00 91.81 192 PRO A C 1
ATOM 1495 O O . PRO A 1 192 ? 7.027 -6.391 14.826 1.00 91.81 192 PRO A O 1
ATOM 1498 N N . GLN A 1 193 ? 8.466 -5.308 13.514 1.00 92.44 193 GLN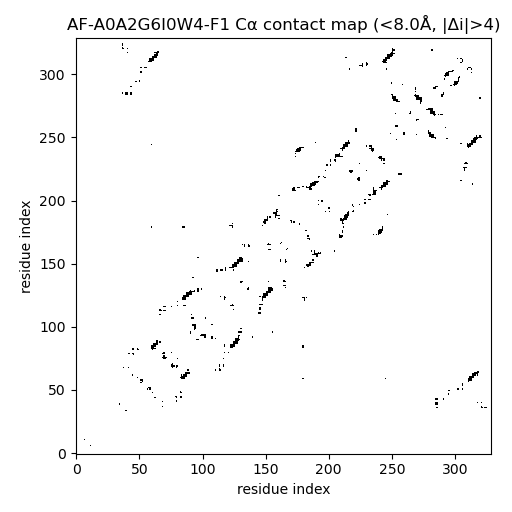 A N 1
ATOM 1499 C CA . GLN A 1 193 ? 9.683 -5.661 14.283 1.00 92.44 193 GLN A CA 1
ATOM 1500 C C . GLN A 1 193 ? 9.587 -5.349 15.779 1.00 92.44 193 GLN A C 1
ATOM 1502 O O . GLN A 1 193 ? 10.233 -5.988 16.608 1.00 92.44 193 GLN A O 1
ATOM 1507 N N . ARG A 1 194 ? 8.778 -4.349 16.146 1.00 93.81 194 ARG A N 1
ATOM 1508 C CA . ARG A 1 194 ? 8.543 -3.977 17.548 1.00 93.81 194 ARG A CA 1
ATOM 1509 C C . ARG A 1 194 ? 7.599 -4.908 18.296 1.00 93.81 194 ARG A C 1
ATOM 1511 O O . ARG A 1 194 ? 7.474 -4.766 19.511 1.00 93.81 194 ARG A O 1
ATOM 1518 N N . TYR A 1 195 ? 6.946 -5.821 17.590 1.00 92.88 195 TYR A N 1
ATOM 1519 C CA . TYR A 1 195 ? 5.959 -6.754 18.105 1.00 92.88 195 TYR A CA 1
ATOM 1520 C C . TYR A 1 195 ? 6.531 -8.175 18.053 1.00 92.88 195 TYR A C 1
ATOM 1522 O O . TYR A 1 195 ? 6.507 -8.806 16.998 1.00 92.88 195 TYR A O 1
ATOM 1530 N N . PRO A 1 196 ? 7.056 -8.704 19.175 1.00 87.88 196 PRO A N 1
ATOM 1531 C CA . PRO A 1 196 ? 7.580 -10.069 19.220 1.00 87.88 196 PRO A CA 1
ATOM 1532 C C . PRO A 1 196 ? 6.501 -11.125 18.966 1.00 87.88 196 PRO A C 1
ATOM 1534 O O . PRO A 1 196 ? 6.809 -12.206 18.476 1.00 87.88 196 PRO A O 1
ATOM 1537 N N . ASP A 1 197 ? 5.249 -10.818 19.317 1.00 90.19 197 ASP A N 1
ATOM 1538 C CA . ASP A 1 197 ? 4.085 -11.646 19.030 1.00 90.19 197 ASP A CA 1
ATOM 1539 C C . ASP A 1 197 ? 3.117 -10.871 18.133 1.00 90.19 197 ASP A C 1
ATOM 1541 O O . ASP A 1 197 ? 2.701 -9.749 18.432 1.00 90.19 197 ASP A O 1
ATOM 1545 N N . ILE A 1 198 ? 2.721 -11.499 17.030 1.00 91.62 198 ILE A N 1
ATOM 1546 C CA . ILE A 1 198 ? 1.737 -10.956 16.099 1.00 91.62 198 ILE A CA 1
ATOM 1547 C C . ILE A 1 198 ? 0.367 -10.728 16.755 1.00 91.62 198 ILE A C 1
ATOM 1549 O O . ILE A 1 198 ? -0.398 -9.871 16.314 1.00 91.62 198 ILE A O 1
ATOM 1553 N N . VAL A 1 199 ? 0.045 -11.465 17.824 1.00 94.50 199 VAL A N 1
ATOM 1554 C CA . VAL A 1 199 ? -1.166 -11.236 18.619 1.00 94.50 199 VAL A CA 1
ATOM 1555 C C . VAL A 1 199 ? -1.133 -9.850 19.261 1.00 94.50 199 VAL A C 1
ATOM 1557 O O . VAL A 1 199 ? -2.137 -9.149 19.189 1.00 94.50 199 VAL A O 1
ATOM 1560 N N . ASP A 1 200 ? 0.007 -9.412 19.801 1.00 95.31 200 ASP A N 1
ATOM 1561 C CA . ASP A 1 200 ? 0.126 -8.087 20.423 1.00 95.31 200 ASP A CA 1
ATOM 1562 C C . ASP A 1 200 ? -0.085 -6.969 19.391 1.00 95.31 200 ASP A C 1
ATOM 1564 O O . ASP A 1 200 ? -0.788 -5.997 19.667 1.00 95.31 200 ASP A O 1
ATOM 1568 N N . LEU A 1 201 ? 0.441 -7.137 18.170 1.00 95.56 201 LEU A N 1
ATOM 1569 C CA . LEU A 1 201 ? 0.181 -6.208 17.063 1.00 95.56 201 LEU A CA 1
ATOM 1570 C C . LEU A 1 201 ? -1.317 -6.125 16.753 1.00 95.56 201 LEU A C 1
ATOM 1572 O O . LEU A 1 201 ? -1.883 -5.036 16.627 1.00 95.56 201 LEU A O 1
ATOM 1576 N N . VAL A 1 202 ? -1.965 -7.284 16.615 1.00 97.44 202 VAL A N 1
ATOM 1577 C CA 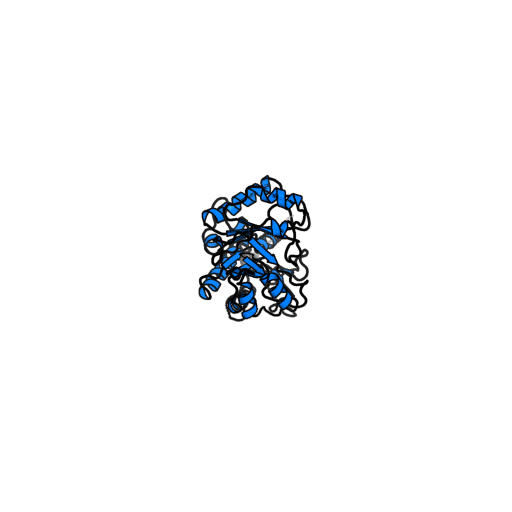. VAL A 1 202 ? -3.392 -7.366 16.293 1.00 97.44 202 VAL A CA 1
ATOM 1578 C C . VAL A 1 202 ? -4.239 -6.715 17.387 1.00 97.44 202 VAL A C 1
ATOM 1580 O O . VAL A 1 202 ? -5.199 -6.005 17.078 1.00 97.44 202 VAL A O 1
ATOM 1583 N N . ASP A 1 203 ? -3.889 -6.937 18.650 1.00 96.94 203 ASP A N 1
ATOM 1584 C CA . ASP A 1 203 ? -4.574 -6.385 19.814 1.00 96.94 203 ASP A CA 1
ATOM 1585 C C . ASP A 1 203 ? -4.429 -4.859 19.876 1.00 96.94 203 ASP A C 1
ATOM 1587 O O . ASP A 1 203 ? -5.436 -4.156 19.993 1.00 96.94 203 ASP A O 1
ATOM 1591 N N . ASP A 1 204 ? -3.218 -4.336 19.689 1.00 96.44 204 ASP A N 1
ATOM 1592 C CA . ASP A 1 204 ? -2.952 -2.896 19.664 1.00 96.44 204 ASP A CA 1
ATOM 1593 C C . ASP A 1 204 ? -3.693 -2.192 18.518 1.00 96.44 204 ASP A C 1
ATOM 1595 O O . ASP A 1 204 ? -4.322 -1.147 18.720 1.00 96.44 204 ASP A O 1
ATOM 1599 N N . ILE A 1 205 ? -3.685 -2.768 17.310 1.00 96.38 205 ILE A N 1
ATOM 1600 C CA . ILE A 1 205 ? -4.433 -2.206 16.178 1.00 96.38 205 ILE A CA 1
ATOM 1601 C C . ILE A 1 205 ? -5.944 -2.302 16.437 1.00 96.38 205 ILE A C 1
ATOM 1603 O O . ILE A 1 205 ? -6.685 -1.371 16.090 1.00 96.38 205 ILE A O 1
ATOM 1607 N N . ALA A 1 206 ? -6.443 -3.381 17.051 1.00 96.00 206 ALA A N 1
ATOM 1608 C CA . ALA A 1 206 ? -7.858 -3.537 17.412 1.00 96.00 206 ALA A CA 1
ATOM 1609 C C . ALA A 1 206 ? -8.354 -2.430 18.361 1.00 96.00 206 ALA A C 1
ATOM 1611 O O . ALA A 1 206 ? -9.512 -2.025 18.273 1.00 96.00 206 ALA A O 1
ATOM 1612 N N . GLU A 1 207 ? -7.465 -1.859 19.174 1.00 94.81 207 GLU A N 1
ATOM 1613 C CA . GLU A 1 207 ? -7.753 -0.747 20.086 1.00 94.81 207 GLU A CA 1
ATOM 1614 C C . GLU A 1 207 ? -7.758 0.644 19.414 1.00 94.81 207 GLU A C 1
ATOM 1616 O O . GLU A 1 207 ? -7.828 1.678 20.087 1.00 94.81 207 GLU A O 1
ATOM 1621 N N . THR A 1 208 ? -7.754 0.699 18.080 1.00 94.19 208 THR A N 1
ATOM 1622 C CA . THR A 1 208 ? -7.825 1.947 17.305 1.00 94.19 208 THR A CA 1
ATOM 1623 C C . THR A 1 208 ? -9.126 2.077 16.503 1.00 94.19 208 THR A C 1
ATOM 1625 O O . THR A 1 208 ? -9.832 1.103 16.239 1.00 94.19 208 THR A O 1
ATOM 1628 N N . ASN A 1 209 ? -9.443 3.307 16.086 1.00 94.06 209 ASN A N 1
ATOM 1629 C CA . ASN A 1 209 ? -10.628 3.645 15.287 1.00 94.06 209 ASN A CA 1
ATOM 1630 C C . ASN A 1 209 ? -10.269 4.120 13.865 1.00 94.06 209 ASN A C 1
ATOM 1632 O O . ASN A 1 209 ? -11.020 4.893 13.270 1.00 94.06 209 ASN A O 1
ATOM 1636 N N . TYR A 1 210 ? -9.131 3.672 13.322 1.00 95.75 210 TYR A N 1
ATOM 1637 C CA . TYR A 1 210 ? -8.765 3.990 11.940 1.00 95.75 210 TYR A CA 1
ATOM 1638 C C . TYR A 1 210 ? -9.758 3.369 10.932 1.00 95.75 210 TYR A C 1
ATOM 1640 O O . TYR A 1 210 ? -10.253 2.263 11.159 1.00 95.75 210 TYR A O 1
ATOM 1648 N N . ASP A 1 211 ? -10.066 4.056 9.830 1.00 97.19 211 ASP A N 1
ATOM 1649 C CA . ASP A 1 211 ? -11.006 3.615 8.785 1.00 97.19 211 ASP A CA 1
ATOM 1650 C C . ASP A 1 211 ? -10.404 2.560 7.855 1.00 97.19 211 ASP A C 1
ATOM 1652 O O . ASP A 1 211 ? -11.126 1.712 7.321 1.00 97.19 211 ASP A O 1
ATOM 1656 N N . LEU A 1 212 ? -9.090 2.637 7.671 1.00 98.25 212 LEU A N 1
ATOM 1657 C CA . LEU A 1 212 ? -8.274 1.735 6.876 1.00 98.25 212 LEU A CA 1
ATOM 1658 C C . LEU A 1 212 ? -6.998 1.408 7.651 1.00 98.25 212 LEU A C 1
ATOM 1660 O O . LEU A 1 212 ? -6.391 2.293 8.250 1.00 98.25 212 LEU A O 1
ATOM 1664 N N . ILE A 1 213 ? -6.586 0.149 7.614 1.00 98.50 213 ILE A N 1
ATOM 1665 C CA . ILE A 1 213 ? -5.264 -0.277 8.067 1.00 98.50 213 ILE A CA 1
ATOM 1666 C C . ILE A 1 213 ? -4.521 -0.849 6.861 1.00 98.50 213 ILE A C 1
ATOM 1668 O O . ILE A 1 213 ? -5.075 -1.678 6.137 1.00 98.50 213 ILE A O 1
ATOM 1672 N N . ILE A 1 214 ? -3.285 -0.405 6.673 1.00 98.81 214 ILE A N 1
ATOM 1673 C CA . ILE A 1 214 ? -2.301 -0.990 5.768 1.00 98.81 214 ILE A CA 1
ATOM 1674 C C . ILE A 1 214 ? -1.276 -1.694 6.652 1.00 98.81 214 ILE A C 1
ATOM 1676 O O . ILE A 1 214 ? -0.639 -1.046 7.487 1.00 98.81 214 ILE A O 1
ATOM 1680 N N . VAL A 1 215 ? -1.172 -3.013 6.513 1.00 98.56 215 VAL A N 1
ATOM 1681 C CA . VAL A 1 215 ? -0.323 -3.865 7.357 1.00 98.56 215 VAL A CA 1
ATOM 1682 C C . VAL A 1 215 ? 0.312 -4.970 6.531 1.00 98.56 215 VAL A C 1
ATOM 1684 O O . VAL A 1 215 ? -0.211 -5.340 5.480 1.00 98.56 215 VAL A O 1
ATOM 1687 N N . ASP A 1 216 ? 1.422 -5.515 7.009 1.00 97.69 216 ASP A N 1
ATOM 1688 C CA . ASP A 1 216 ? 1.978 -6.737 6.442 1.00 97.69 216 ASP A CA 1
ATOM 1689 C C . ASP A 1 216 ? 1.046 -7.940 6.681 1.00 97.69 216 ASP A C 1
ATOM 1691 O O . ASP A 1 216 ? 0.344 -8.029 7.693 1.00 97.69 216 ASP A O 1
ATOM 1695 N N . ALA A 1 217 ? 1.018 -8.876 5.734 1.00 97.19 217 ALA A N 1
ATOM 1696 C CA . ALA A 1 217 ? 0.258 -10.116 5.865 1.00 97.19 217 ALA A CA 1
ATOM 1697 C C . ALA A 1 217 ? 0.968 -11.166 6.741 1.00 97.19 217 ALA A C 1
ATOM 1699 O O . ALA A 1 217 ? 0.344 -12.168 7.106 1.00 97.19 217 ALA A O 1
ATOM 1700 N N . PHE A 1 218 ? 2.242 -10.953 7.073 1.00 94.88 218 PHE A N 1
ATOM 1701 C CA . PHE A 1 218 ? 3.105 -11.865 7.813 1.00 94.88 218 PHE A CA 1
ATOM 1702 C C . PHE A 1 218 ? 3.744 -11.184 9.028 1.00 94.88 218 PHE A C 1
ATOM 1704 O O . PHE A 1 218 ? 3.868 -9.964 9.097 1.00 94.88 218 PHE A O 1
ATOM 1711 N N . ASP A 1 219 ? 4.131 -11.993 10.010 1.00 92.19 219 ASP A N 1
ATOM 1712 C CA . ASP A 1 219 ? 4.918 -11.546 11.157 1.00 92.19 219 ASP A CA 1
ATOM 1713 C C . ASP A 1 219 ? 6.431 -11.545 10.868 1.00 92.19 219 ASP A C 1
ATOM 1715 O O . ASP A 1 219 ? 6.873 -11.847 9.758 1.00 92.19 219 ASP A O 1
ATOM 1719 N N . ASN A 1 220 ? 7.229 -11.215 11.888 1.00 90.88 220 ASN A N 1
ATOM 1720 C CA . ASN A 1 220 ? 8.692 -11.141 11.794 1.00 90.88 220 ASN A CA 1
ATOM 1721 C C . ASN A 1 220 ? 9.363 -12.477 11.420 1.00 90.88 220 ASN A C 1
ATOM 1723 O O . ASN A 1 220 ? 10.498 -12.467 10.955 1.00 90.88 220 ASN A O 1
ATOM 1727 N N . ASP A 1 221 ? 8.677 -13.609 11.609 1.00 89.50 221 ASP A N 1
ATOM 1728 C CA . ASP A 1 221 ? 9.166 -14.948 11.266 1.00 89.50 221 ASP A CA 1
ATOM 1729 C C . ASP A 1 221 ? 8.594 -15.442 9.919 1.00 89.50 221 ASP A C 1
ATOM 1731 O O . ASP A 1 221 ? 8.731 -16.616 9.558 1.00 89.50 221 ASP A O 1
ATOM 1735 N N . GLY A 1 222 ? 7.904 -14.572 9.171 1.00 89.88 222 GLY A N 1
ATOM 1736 C CA . GLY A 1 222 ? 7.278 -14.905 7.893 1.00 89.88 222 GLY A CA 1
ATOM 1737 C C . GLY A 1 222 ? 6.021 -15.770 8.028 1.00 89.88 222 GLY A C 1
ATOM 1738 O O . GLY A 1 222 ? 5.565 -16.367 7.045 1.00 89.88 222 GLY A O 1
ATOM 1739 N N . LYS A 1 223 ? 5.433 -15.871 9.226 1.00 91.25 223 LYS A N 1
ATOM 1740 C CA . LYS A 1 223 ? 4.194 -16.619 9.447 1.00 91.25 223 LYS A CA 1
ATOM 1741 C C . LYS A 1 223 ? 2.985 -15.730 9.137 1.00 91.25 223 LYS A C 1
ATOM 1743 O O . LYS A 1 223 ? 2.909 -14.597 9.603 1.00 91.25 223 LYS A O 1
ATOM 1748 N N . PRO A 1 224 ? 2.001 -16.235 8.371 1.00 94.25 224 PRO A N 1
ATOM 1749 C CA . PRO A 1 224 ? 0.863 -15.432 7.951 1.00 94.25 224 PRO A CA 1
ATOM 1750 C C . PRO A 1 224 ? -0.098 -15.134 9.101 1.00 94.25 224 PRO A C 1
ATOM 1752 O O . PRO A 1 224 ? -0.364 -15.992 9.955 1.00 94.25 224 PRO A O 1
ATOM 1755 N N . LEU A 1 225 ? -0.721 -13.958 9.042 1.00 97.19 225 LEU A N 1
ATOM 1756 C CA . LEU A 1 225 ? -1.906 -13.645 9.826 1.00 97.19 225 LEU A CA 1
ATOM 1757 C C . LEU A 1 225 ? -3.008 -14.673 9.550 1.00 97.19 225 LEU A C 1
ATOM 1759 O O . LEU A 1 225 ? -3.321 -15.026 8.411 1.00 97.19 225 LEU A O 1
ATOM 1763 N N . SER A 1 226 ? -3.637 -15.160 10.619 1.00 97.75 226 SER A N 1
ATOM 1764 C CA . SER A 1 226 ? -4.789 -16.048 10.473 1.00 97.75 226 SER A CA 1
ATOM 1765 C C . SER A 1 226 ? -6.023 -15.272 10.014 1.00 97.75 226 SER A C 1
ATOM 1767 O O . SER A 1 226 ? -6.194 -14.099 10.345 1.00 97.75 226 SER A O 1
ATOM 1769 N N . LYS A 1 227 ? -6.960 -15.956 9.354 1.00 98.31 227 LYS A N 1
ATOM 1770 C CA . LYS A 1 227 ? -8.249 -15.362 8.977 1.00 98.31 227 LYS A CA 1
ATOM 1771 C C . LYS A 1 227 ? -8.988 -14.726 10.162 1.00 98.31 227 LYS A C 1
ATOM 1773 O O . LYS A 1 227 ? -9.537 -13.640 10.030 1.00 98.31 227 LYS A O 1
ATOM 1778 N N . THR A 1 228 ? -8.944 -15.350 11.339 1.00 98.44 228 THR A N 1
ATOM 1779 C CA . THR A 1 228 ? -9.547 -14.801 12.565 1.00 98.44 228 THR A CA 1
ATOM 1780 C C . THR A 1 228 ? -8.877 -13.499 13.012 1.00 98.44 228 THR A C 1
ATOM 1782 O O . THR A 1 228 ? -9.553 -12.597 13.503 1.00 98.44 228 THR A O 1
ATOM 1785 N N . MET A 1 229 ? -7.556 -13.376 12.840 1.00 98.56 229 MET A N 1
ATOM 1786 C CA . MET A 1 229 ? -6.833 -12.132 13.129 1.00 98.56 229 MET A CA 1
ATOM 1787 C C . MET A 1 229 ? -7.232 -11.031 12.145 1.00 98.56 229 MET A C 1
ATOM 1789 O O . MET A 1 229 ? -7.555 -9.929 12.576 1.00 98.56 229 MET A O 1
ATOM 1793 N N . VAL A 1 230 ? -7.309 -11.341 10.848 1.00 98.69 230 VAL A N 1
ATOM 1794 C CA . VAL A 1 230 ? -7.781 -10.398 9.821 1.00 98.69 230 VAL A CA 1
ATOM 1795 C C . VAL A 1 230 ? -9.219 -9.942 10.112 1.00 98.69 230 VAL A C 1
ATOM 1797 O O . VAL A 1 230 ? -9.499 -8.745 10.127 1.00 98.69 230 VAL A O 1
ATOM 1800 N N . GLU A 1 231 ? -10.122 -10.864 10.457 1.00 98.50 231 GLU A N 1
ATOM 1801 C CA . GLU A 1 231 ? -11.506 -10.548 10.843 1.00 98.50 231 GLU A CA 1
ATOM 1802 C C . GLU A 1 231 ? -11.589 -9.666 12.102 1.00 98.50 231 GLU A C 1
ATOM 1804 O O . GLU A 1 231 ? -12.456 -8.786 12.187 1.00 98.50 231 GLU A O 1
ATOM 1809 N N . ARG A 1 232 ? -10.680 -9.864 13.068 1.00 98.38 232 ARG A N 1
ATOM 1810 C CA . ARG A 1 232 ? -10.543 -8.993 14.244 1.00 98.38 232 ARG A CA 1
ATOM 1811 C C . ARG A 1 232 ? -10.080 -7.595 13.845 1.00 98.38 232 ARG A C 1
ATOM 1813 O O . ARG A 1 232 ? -10.665 -6.614 14.302 1.00 98.38 232 ARG A O 1
ATOM 1820 N N . LEU A 1 233 ? -9.094 -7.490 12.958 1.00 98.38 233 LEU A N 1
ATOM 1821 C CA . LEU A 1 233 ? -8.608 -6.209 12.449 1.00 98.38 233 LEU A CA 1
ATOM 1822 C C . LEU A 1 233 ? -9.648 -5.479 11.590 1.00 98.38 233 LEU A C 1
ATOM 1824 O O . LEU A 1 233 ? -9.661 -4.257 11.571 1.00 98.38 233 LEU A O 1
ATOM 1828 N N . GLN A 1 234 ? -10.604 -6.169 10.968 1.00 98.56 234 GLN A N 1
ATOM 1829 C CA . GLN A 1 234 ? -11.741 -5.547 10.266 1.00 98.56 234 GLN A CA 1
ATOM 1830 C C . GLN A 1 234 ? -12.791 -4.922 11.204 1.00 98.56 234 GLN A C 1
ATOM 1832 O O . GLN A 1 234 ? -13.874 -4.499 10.768 1.00 98.56 234 GLN A O 1
ATOM 1837 N N . ARG A 1 235 ? -12.524 -4.876 12.513 1.00 97.94 235 ARG A N 1
ATOM 1838 C CA . ARG A 1 235 ? -13.314 -4.141 13.502 1.00 97.94 235 ARG A CA 1
ATOM 1839 C C . ARG A 1 235 ? -12.467 -3.058 14.146 1.00 97.94 235 ARG A C 1
ATOM 1841 O O . ARG A 1 235 ? -11.344 -3.301 14.578 1.00 97.94 235 ARG A O 1
ATOM 1848 N N . LYS A 1 236 ? -13.041 -1.863 14.205 1.00 97.00 236 LYS A N 1
ATOM 1849 C CA . LYS A 1 236 ? -12.567 -0.751 15.024 1.00 97.00 236 LYS A CA 1
ATOM 1850 C C . LYS A 1 236 ? -12.784 -1.069 16.500 1.00 97.00 236 LYS A C 1
ATOM 1852 O O . LYS A 1 236 ? -13.658 -1.874 16.829 1.00 97.00 236 LYS A O 1
ATOM 1857 N N . LYS A 1 237 ? -12.108 -0.334 17.380 1.00 95.44 237 LYS A N 1
ATOM 1858 C CA . LYS A 1 237 ? -12.384 -0.346 18.823 1.00 95.44 237 LYS A CA 1
ATOM 1859 C C . LYS A 1 237 ? -13.856 -0.080 19.145 1.00 95.44 237 LYS A C 1
ATOM 1861 O O . LYS A 1 237 ? -14.418 -0.698 20.043 1.00 95.44 237 LYS A O 1
ATOM 1866 N N . SER A 1 238 ? -14.507 0.805 18.391 1.00 94.25 238 SER A N 1
ATOM 1867 C CA . SER A 1 238 ? -15.944 1.088 18.525 1.00 94.25 238 SER A CA 1
ATOM 1868 C C . SER A 1 238 ? -16.862 -0.080 18.128 1.00 94.25 238 SER A C 1
ATOM 1870 O O . SER A 1 238 ? -18.073 -0.008 18.324 1.00 94.25 238 SER A O 1
ATOM 1872 N N . GLY A 1 239 ? -16.315 -1.152 17.546 1.00 95.44 239 GLY A N 1
ATOM 1873 C CA . GLY A 1 239 ? -17.053 -2.287 16.990 1.00 95.44 239 GLY A CA 1
ATOM 1874 C C . GLY A 1 239 ? -17.543 -2.067 15.556 1.00 95.44 239 GLY A C 1
ATOM 1875 O O . GLY A 1 239 ? -18.023 -3.009 14.919 1.00 95.44 239 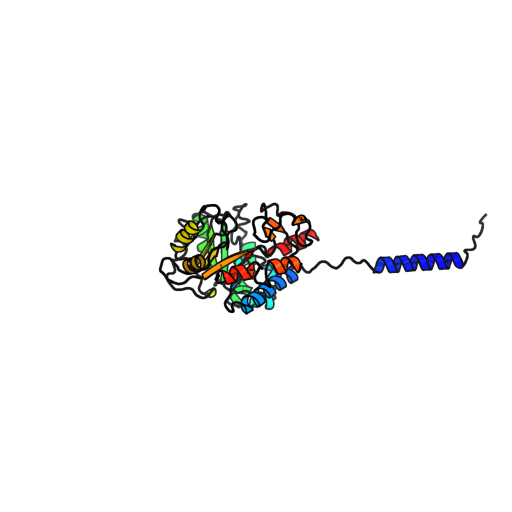GLY A O 1
ATOM 1876 N N . ALA A 1 240 ? -17.407 -0.855 15.013 1.00 97.19 240 ALA A N 1
ATOM 1877 C CA . ALA A 1 240 ? -17.729 -0.568 13.622 1.00 97.19 240 ALA A CA 1
ATOM 1878 C C . ALA A 1 240 ? -16.748 -1.258 12.657 1.00 97.19 240 ALA A C 1
ATOM 1880 O O . ALA A 1 240 ? -15.605 -1.562 13.002 1.00 97.19 240 ALA A O 1
ATOM 1881 N N . LYS A 1 241 ? -17.198 -1.520 11.424 1.00 98.19 241 LYS A N 1
ATOM 1882 C CA . LYS A 1 241 ? -1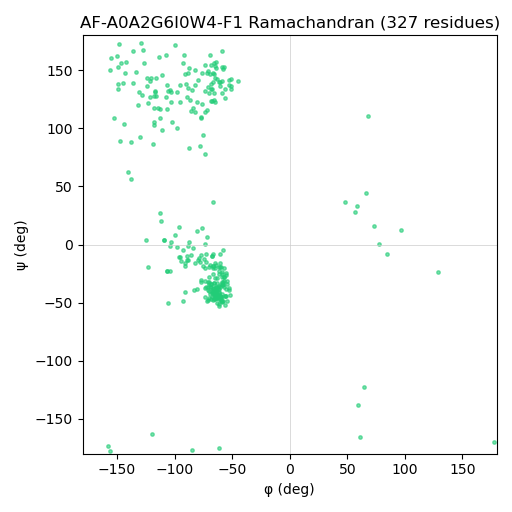6.331 -2.081 10.379 1.00 98.19 241 LYS A CA 1
ATOM 1883 C C . LYS A 1 241 ? -15.286 -1.060 9.919 1.00 98.19 241 LYS A C 1
ATOM 1885 O O . LYS A 1 241 ? -15.582 0.134 9.847 1.00 98.19 241 LYS A O 1
ATOM 1890 N N . ARG A 1 242 ? -14.110 -1.562 9.558 1.00 98.19 242 ARG A N 1
ATOM 1891 C CA . ARG A 1 242 ? -13.058 -0.855 8.816 1.00 98.19 242 ARG A CA 1
ATOM 1892 C C . ARG A 1 242 ? -12.486 -1.769 7.739 1.00 98.19 242 ARG A C 1
ATOM 1894 O O . ARG A 1 242 ? -12.733 -2.974 7.783 1.00 98.19 242 ARG A O 1
ATOM 1901 N N . LEU A 1 243 ? -11.738 -1.184 6.813 1.00 98.69 243 LEU A N 1
ATOM 1902 C CA . LEU A 1 243 ? -11.028 -1.912 5.768 1.00 98.69 243 LEU A CA 1
ATOM 1903 C C . LEU A 1 243 ? -9.634 -2.316 6.247 1.00 98.69 243 LEU A C 1
ATOM 1905 O O . LEU A 1 243 ? -8.997 -1.585 7.011 1.00 98.69 243 LEU A O 1
ATOM 1909 N N . ILE A 1 244 ? -9.158 -3.458 5.764 1.00 98.62 244 ILE A N 1
ATOM 1910 C CA . ILE A 1 244 ? -7.802 -3.939 6.020 1.00 98.62 244 ILE A CA 1
ATOM 1911 C C . ILE A 1 244 ? -7.170 -4.375 4.694 1.00 98.62 244 ILE A C 1
ATOM 1913 O O . ILE A 1 244 ? -7.716 -5.236 4.002 1.00 98.62 244 ILE A O 1
ATOM 1917 N N . ILE A 1 245 ? -6.055 -3.758 4.304 1.00 98.81 245 ILE A N 1
ATOM 1918 C CA . ILE A 1 245 ? -5.342 -4.088 3.061 1.00 98.81 245 ILE A CA 1
ATOM 1919 C C . ILE A 1 245 ? -3.907 -4.506 3.372 1.00 98.81 245 ILE A C 1
ATOM 1921 O O . ILE A 1 245 ? -3.283 -3.966 4.286 1.00 98.81 245 ILE A O 1
ATOM 1925 N N . ALA A 1 246 ? -3.421 -5.510 2.647 1.00 98.88 246 ALA A N 1
ATOM 1926 C CA . ALA A 1 246 ? -2.093 -6.071 2.853 1.00 98.88 246 ALA A CA 1
ATOM 1927 C C . ALA A 1 246 ? -1.053 -5.314 2.027 1.00 98.88 246 ALA A C 1
ATOM 1929 O O . ALA A 1 246 ? -1.276 -5.083 0.840 1.00 98.88 246 ALA A O 1
ATOM 1930 N N . TYR A 1 247 ? 0.081 -4.983 2.632 1.00 98.69 247 TYR A N 1
ATOM 1931 C CA . TYR A 1 247 ? 1.280 -4.590 1.897 1.00 98.69 247 TYR A CA 1
ATOM 1932 C C . TYR A 1 247 ? 1.751 -5.729 0.986 1.00 98.69 247 TYR A C 1
ATOM 1934 O O . TYR A 1 247 ? 1.750 -6.892 1.396 1.00 98.69 247 TYR A O 1
ATOM 1942 N N . MET A 1 248 ? 2.131 -5.400 -0.248 1.00 98.62 248 MET A N 1
ATOM 1943 C CA . MET A 1 248 ? 2.690 -6.356 -1.199 1.00 98.62 248 MET A CA 1
ATOM 1944 C C . MET A 1 248 ? 3.615 -5.640 -2.189 1.00 98.62 248 MET A C 1
ATOM 1946 O O . MET A 1 248 ? 3.137 -4.924 -3.069 1.00 98.62 248 MET A O 1
ATOM 1950 N N . SER A 1 249 ? 4.926 -5.858 -2.071 1.00 98.38 249 SER A N 1
ATOM 1951 C CA . SER A 1 249 ? 5.910 -5.400 -3.059 1.00 98.38 249 SER A CA 1
ATOM 1952 C C . SER A 1 249 ? 5.756 -6.176 -4.371 1.00 98.38 249 SER A C 1
ATOM 1954 O O . SER A 1 249 ? 5.602 -7.403 -4.353 1.00 98.38 249 SER A O 1
ATOM 1956 N N . ILE A 1 250 ? 5.752 -5.476 -5.513 1.00 98.56 250 ILE A N 1
ATOM 1957 C CA . ILE A 1 250 ? 5.627 -6.110 -6.839 1.00 98.56 250 ILE A CA 1
ATOM 1958 C C . ILE A 1 250 ? 6.775 -5.783 -7.802 1.00 98.56 250 ILE A C 1
ATOM 1960 O O . ILE A 1 250 ? 6.964 -6.517 -8.774 1.00 98.56 250 ILE A O 1
ATOM 1964 N N . GLY A 1 251 ? 7.535 -4.720 -7.553 1.00 98.12 251 GLY A N 1
ATOM 1965 C CA . GLY A 1 251 ? 8.757 -4.353 -8.271 1.00 98.12 251 GLY A CA 1
ATOM 1966 C C . GLY A 1 251 ? 10.047 -4.834 -7.596 1.00 98.12 251 GLY A C 1
ATOM 1967 O O . GLY A 1 251 ? 11.102 -4.828 -8.229 1.00 98.12 251 GLY A O 1
ATOM 1968 N N . GLU A 1 252 ? 9.980 -5.325 -6.357 1.00 97.88 252 GLU A N 1
ATOM 1969 C CA . GLU A 1 252 ? 11.139 -5.861 -5.638 1.00 97.88 252 GLU A CA 1
ATOM 1970 C C . GLU A 1 252 ? 10.829 -7.211 -4.973 1.00 97.88 252 GLU A C 1
ATOM 1972 O O . GLU A 1 252 ? 9.703 -7.497 -4.560 1.00 97.88 252 GLU A O 1
ATOM 1977 N N . ALA A 1 253 ? 11.847 -8.063 -4.870 1.00 97.00 253 ALA A N 1
ATOM 1978 C CA . ALA A 1 253 ? 11.819 -9.289 -4.092 1.00 97.00 253 ALA A CA 1
ATOM 1979 C C . ALA A 1 253 ? 12.476 -9.053 -2.736 1.00 97.00 253 ALA A C 1
ATOM 1981 O O . ALA A 1 253 ? 13.587 -8.545 -2.659 1.00 97.00 253 ALA A O 1
ATOM 1982 N N . GLU A 1 254 ? 11.802 -9.481 -1.680 1.00 95.44 254 GLU A N 1
ATOM 1983 C CA . GLU A 1 254 ? 12.255 -9.363 -0.299 1.00 95.44 254 GLU A CA 1
ATOM 1984 C C . GLU A 1 254 ? 12.766 -10.735 0.170 1.00 95.44 254 GLU A C 1
ATOM 1986 O O . GLU A 1 254 ? 12.030 -11.731 0.113 1.00 95.44 254 GLU A O 1
ATOM 1991 N N . ASP A 1 255 ? 14.020 -10.815 0.613 1.00 94.06 255 ASP A N 1
ATOM 1992 C CA . ASP A 1 255 ? 14.696 -12.090 0.889 1.00 94.06 255 ASP A CA 1
ATOM 1993 C C . ASP A 1 255 ? 14.163 -12.862 2.102 1.00 94.06 255 ASP A C 1
ATOM 1995 O O . ASP A 1 255 ? 14.334 -14.078 2.218 1.00 94.06 255 ASP A O 1
ATOM 1999 N N . TYR A 1 256 ? 13.427 -12.165 2.959 1.00 91.56 256 TYR A N 1
ATOM 2000 C CA . TYR A 1 256 ? 12.732 -12.694 4.123 1.00 91.56 256 TYR A CA 1
ATOM 2001 C C . TYR A 1 256 ? 11.317 -13.211 3.804 1.00 91.56 256 TYR A C 1
ATOM 2003 O O . TYR A 1 256 ? 10.595 -13.653 4.702 1.00 91.56 256 TYR A O 1
ATOM 2011 N N . ARG A 1 257 ? 10.877 -13.186 2.536 1.00 93.62 257 ARG A N 1
ATOM 2012 C CA . ARG A 1 257 ? 9.554 -13.696 2.140 1.00 93.62 257 ARG A CA 1
ATOM 2013 C C . ARG A 1 257 ? 9.574 -15.184 1.831 1.00 93.62 257 ARG A C 1
ATOM 2015 O O . ARG A 1 257 ? 10.519 -15.747 1.296 1.00 93.62 257 ARG A O 1
ATOM 2022 N N . HIS A 1 258 ? 8.423 -15.814 2.044 1.00 89.88 258 HIS A N 1
ATOM 2023 C CA . HIS A 1 258 ? 8.207 -17.247 1.835 1.00 89.88 258 HIS A CA 1
ATOM 2024 C C . HIS A 1 258 ? 8.452 -17.758 0.399 1.00 89.88 258 HIS A C 1
ATOM 2026 O O . HIS A 1 258 ? 8.535 -18.969 0.196 1.00 89.88 258 HIS A O 1
ATOM 2032 N N . TYR A 1 259 ? 8.453 -16.878 -0.608 1.00 90.38 259 TYR A N 1
ATOM 2033 C CA . TYR A 1 259 ? 8.737 -17.239 -2.000 1.00 90.38 259 TYR A CA 1
ATOM 2034 C C . TYR A 1 259 ? 10.227 -17.151 -2.340 1.00 90.38 259 TYR A C 1
ATOM 2036 O O . TYR A 1 259 ? 10.638 -17.641 -3.394 1.00 90.38 259 TYR A O 1
ATOM 2044 N N . TYR A 1 260 ? 11.029 -16.522 -1.479 1.00 88.75 260 TYR A N 1
ATOM 2045 C CA . TYR A 1 260 ? 12.453 -16.362 -1.696 1.00 88.75 260 TYR A CA 1
ATOM 2046 C C . TYR A 1 260 ? 13.167 -17.685 -1.403 1.00 88.75 260 TYR A C 1
ATOM 2048 O O . TYR A 1 260 ? 13.030 -18.277 -0.333 1.00 88.75 260 TYR A O 1
ATOM 2056 N N . SER A 1 261 ? 13.867 -18.211 -2.406 1.00 79.94 261 SER A N 1
ATOM 2057 C CA . SER A 1 261 ? 14.594 -19.484 -2.306 1.00 79.94 261 SER A CA 1
ATOM 2058 C C . SER A 1 261 ? 16.043 -19.262 -1.871 1.00 79.94 261 SER A C 1
ATOM 2060 O O . SER A 1 261 ? 16.561 -18.176 -2.071 1.00 79.94 261 SER A O 1
ATOM 2062 N N . GLU A 1 262 ? 16.740 -20.302 -1.403 1.00 67.56 262 GLU A N 1
ATOM 2063 C CA . GLU A 1 262 ? 18.160 -20.223 -0.995 1.00 67.56 262 GLU A CA 1
ATOM 2064 C C . GLU A 1 262 ? 19.165 -19.963 -2.140 1.00 67.56 262 GLU A C 1
ATOM 2066 O O . GLU A 1 262 ? 20.349 -19.764 -1.883 1.00 67.56 262 GLU A O 1
ATOM 2071 N N . SER A 1 263 ? 18.755 -20.029 -3.412 1.00 66.44 263 SER A N 1
ATOM 2072 C CA . SER A 1 263 ? 19.646 -19.733 -4.554 1.00 66.44 263 SER A CA 1
ATOM 2073 C C . SER A 1 263 ? 18.951 -18.902 -5.636 1.00 66.44 263 SER A C 1
ATOM 2075 O O . SER A 1 263 ? 18.845 -19.351 -6.788 1.00 66.44 263 SER A O 1
ATOM 2077 N N . PRO A 1 264 ? 18.400 -17.727 -5.290 1.00 73.44 264 PRO A N 1
ATOM 2078 C CA . PRO A 1 264 ? 17.587 -16.959 -6.210 1.00 73.44 264 PRO A CA 1
ATOM 2079 C C . PRO A 1 264 ? 18.460 -16.169 -7.194 1.00 73.44 264 PRO A C 1
ATOM 2081 O O . PRO A 1 264 ? 17.980 -15.824 -8.263 1.00 73.44 264 PRO A O 1
ATOM 2084 N N . GLU A 1 265 ? 19.771 -16.029 -6.960 1.00 69.69 265 GLU A N 1
ATOM 2085 C CA . GLU A 1 265 ? 20.725 -15.412 -7.894 1.00 69.69 265 GLU A CA 1
ATOM 2086 C C . GLU A 1 265 ? 20.834 -16.128 -9.258 1.00 69.69 265 GLU A C 1
ATOM 2088 O O . GLU A 1 265 ? 21.499 -15.650 -10.177 1.00 69.69 265 GLU A O 1
ATOM 2093 N N . LYS A 1 266 ? 20.200 -17.298 -9.406 1.00 75.69 266 LYS A N 1
ATOM 2094 C CA . LYS A 1 266 ? 20.169 -18.092 -10.645 1.00 75.69 266 LYS A CA 1
ATOM 2095 C C . LYS A 1 266 ? 18.909 -17.889 -11.482 1.00 75.69 266 LYS A C 1
ATOM 2097 O O . LYS A 1 266 ? 18.793 -18.510 -12.541 1.00 75.69 266 LYS A O 1
ATOM 2102 N N . VAL A 1 267 ? 17.957 -17.085 -11.018 1.00 88.00 267 VAL A N 1
ATOM 2103 C CA . VAL A 1 267 ? 16.732 -16.794 -11.768 1.00 88.00 267 VAL A CA 1
ATOM 2104 C C . VAL A 1 267 ? 16.929 -15.558 -12.642 1.00 88.00 267 VAL A C 1
ATOM 2106 O O . VAL A 1 267 ? 17.658 -14.638 -12.295 1.00 88.00 267 VAL A O 1
ATOM 2109 N N . ASP A 1 268 ? 16.291 -15.529 -13.807 1.00 89.50 268 ASP A N 1
ATOM 2110 C CA . ASP A 1 268 ? 16.486 -14.456 -14.787 1.00 89.50 268 ASP A CA 1
ATOM 2111 C C . ASP A 1 268 ? 15.742 -13.157 -14.440 1.00 89.50 268 ASP A C 1
ATOM 2113 O O . ASP A 1 268 ? 16.036 -12.106 -15.023 1.00 89.50 268 ASP A O 1
ATOM 2117 N N . TRP A 1 269 ? 14.790 -13.237 -13.507 1.00 93.56 269 TRP A N 1
ATOM 2118 C CA . TRP A 1 269 ? 13.954 -12.130 -13.060 1.00 93.56 269 TRP A CA 1
ATOM 2119 C C . TRP A 1 269 ? 14.512 -11.351 -11.867 1.00 93.56 269 TRP A C 1
ATOM 2121 O O . TRP A 1 269 ? 14.036 -10.246 -11.653 1.00 93.56 269 TRP A O 1
ATOM 2131 N N . LEU A 1 270 ? 15.491 -11.872 -11.123 1.00 95.00 270 LEU A N 1
ATOM 2132 C CA . LEU A 1 270 ? 16.101 -11.175 -9.984 1.00 95.00 270 LEU A CA 1
ATOM 2133 C C . LEU A 1 270 ? 17.298 -10.336 -10.452 1.00 95.00 270 LEU A C 1
ATOM 2135 O O . LEU A 1 270 ? 18.082 -10.794 -11.288 1.00 95.00 270 LEU A O 1
ATOM 2139 N N . ASP A 1 271 ? 17.429 -9.124 -9.925 1.00 94.06 271 ASP A N 1
ATOM 2140 C CA . ASP A 1 271 ? 18.538 -8.205 -10.184 1.00 94.06 271 ASP A CA 1
ATOM 2141 C C . ASP A 1 271 ? 19.293 -7.856 -8.887 1.00 94.06 271 ASP A C 1
ATOM 2143 O O . ASP A 1 271 ? 19.221 -8.596 -7.902 1.00 94.06 271 ASP A O 1
ATOM 2147 N N . CYS A 1 272 ? 20.088 -6.783 -8.888 1.00 93.00 272 CYS A N 1
ATOM 2148 C CA . CYS A 1 272 ? 20.868 -6.399 -7.716 1.00 93.00 272 CYS A CA 1
ATOM 2149 C C . CYS A 1 272 ? 20.007 -5.960 -6.521 1.00 93.00 272 CYS A C 1
ATOM 2151 O O . CYS A 1 272 ? 18.873 -5.497 -6.660 1.00 93.00 272 CYS A O 1
ATOM 2153 N N . GLU A 1 273 ? 20.600 -6.083 -5.334 1.00 95.06 273 GLU A N 1
ATOM 2154 C CA . GLU A 1 273 ? 20.035 -5.566 -4.092 1.00 95.06 273 GLU A CA 1
ATOM 2155 C C . GLU A 1 273 ? 19.856 -4.043 -4.180 1.00 95.06 273 GLU A C 1
ATOM 2157 O O . GLU A 1 273 ? 20.707 -3.327 -4.727 1.00 95.06 273 GLU A O 1
ATOM 2162 N N . ASN A 1 274 ? 18.743 -3.550 -3.650 1.00 94.69 274 ASN A N 1
ATOM 2163 C CA . ASN A 1 274 ? 18.459 -2.138 -3.518 1.00 94.69 274 ASN A CA 1
ATOM 2164 C C . ASN A 1 274 ? 19.366 -1.552 -2.419 1.00 94.69 274 ASN A C 1
ATOM 2166 O O . ASN A 1 274 ? 19.223 -1.905 -1.249 1.00 94.69 274 ASN A O 1
ATOM 2170 N N . PRO A 1 275 ? 20.285 -0.621 -2.740 1.00 93.06 275 PRO A N 1
ATOM 2171 C CA . PRO A 1 275 ? 21.244 -0.103 -1.762 1.00 93.06 275 PRO A CA 1
ATOM 2172 C C . PRO A 1 275 ? 20.593 0.688 -0.618 1.00 93.06 275 PRO A C 1
ATOM 2174 O O . PRO A 1 275 ? 21.250 0.947 0.389 1.00 93.06 275 PRO A O 1
ATOM 2177 N N . ASN A 1 276 ? 19.331 1.096 -0.777 1.00 89.19 276 ASN A N 1
ATOM 2178 C CA . ASN A 1 276 ? 18.584 1.829 0.240 1.00 89.19 276 ASN A CA 1
ATOM 2179 C C . ASN A 1 276 ? 17.794 0.905 1.180 1.00 89.19 276 ASN A C 1
ATOM 2181 O O . ASN A 1 276 ? 17.422 1.337 2.270 1.00 89.19 276 ASN A O 1
ATOM 2185 N N . TRP A 1 277 ? 17.555 -0.345 0.775 1.00 91.06 277 TRP A N 1
ATOM 2186 C CA . TRP A 1 277 ? 16.681 -1.286 1.469 1.00 91.06 277 TRP A CA 1
ATOM 2187 C C . TRP A 1 277 ? 17.325 -2.674 1.497 1.00 91.06 277 TRP A C 1
ATOM 2189 O O . TRP A 1 277 ? 17.103 -3.497 0.613 1.00 91.06 277 TRP A O 1
ATOM 2199 N N . GLU A 1 278 ? 18.132 -2.926 2.531 1.00 93.50 278 GLU A N 1
ATOM 2200 C CA . GLU A 1 278 ? 18.787 -4.224 2.754 1.00 93.50 278 GLU A CA 1
ATOM 2201 C C . GLU A 1 278 ? 17.769 -5.377 2.685 1.00 93.50 278 GLU A C 1
ATOM 2203 O O . GLU A 1 278 ? 16.649 -5.273 3.197 1.00 93.50 278 GLU A O 1
ATOM 2208 N N . GLY A 1 279 ? 18.145 -6.457 2.002 1.00 93.69 279 GLY A N 1
ATOM 2209 C CA . GLY A 1 279 ? 17.300 -7.627 1.764 1.00 93.69 279 GLY A CA 1
ATOM 2210 C C . GLY A 1 279 ? 16.236 -7.452 0.674 1.00 93.69 279 GLY A C 1
ATOM 2211 O O . GLY A 1 279 ? 15.489 -8.393 0.409 1.00 93.69 279 GLY A O 1
ATOM 2212 N N . ASN A 1 280 ? 16.152 -6.288 0.021 1.00 96.00 280 ASN A N 1
ATOM 2213 C CA . ASN A 1 280 ? 15.235 -6.045 -1.095 1.00 96.00 280 ASN A CA 1
ATOM 2214 C C . ASN A 1 280 ? 16.020 -6.007 -2.408 1.00 96.00 280 ASN A C 1
ATOM 2216 O O . ASN A 1 280 ? 17.095 -5.424 -2.483 1.00 96.00 280 ASN A O 1
ATOM 2220 N N . TYR A 1 281 ? 15.496 -6.635 -3.454 1.00 96.31 281 TYR A N 1
ATOM 2221 C CA . TYR A 1 281 ? 16.186 -6.822 -4.729 1.00 96.31 281 TYR A CA 1
ATOM 2222 C C . TYR A 1 281 ? 15.276 -6.405 -5.872 1.00 96.31 281 TYR A C 1
ATOM 2224 O O . TYR A 1 281 ? 14.139 -6.874 -5.948 1.00 96.31 281 TYR A O 1
ATOM 2232 N N . TYR A 1 282 ? 15.777 -5.592 -6.800 1.00 97.06 282 TYR A N 1
ATOM 2233 C CA . TYR A 1 282 ? 15.006 -5.226 -7.987 1.00 97.06 282 TYR A CA 1
ATOM 2234 C C . TYR A 1 282 ? 14.625 -6.472 -8.787 1.00 97.06 282 TYR A C 1
ATOM 2236 O O . TYR A 1 282 ? 15.421 -7.407 -8.930 1.00 97.06 282 TYR A O 1
ATOM 2244 N N . VAL A 1 283 ? 13.404 -6.495 -9.322 1.00 96.69 283 VAL A N 1
ATOM 2245 C CA . VAL A 1 283 ? 12.950 -7.587 -10.187 1.00 96.69 283 VAL A CA 1
ATOM 2246 C C . VAL A 1 283 ? 12.551 -7.084 -11.560 1.00 96.69 283 VAL A C 1
ATOM 2248 O O . VAL A 1 283 ? 11.900 -6.053 -11.723 1.00 96.69 283 VAL A O 1
ATOM 2251 N N . LYS A 1 284 ? 12.852 -7.886 -12.577 1.00 96.81 284 LYS A N 1
ATOM 2252 C CA . LYS A 1 284 ? 12.345 -7.701 -13.937 1.00 96.81 284 LYS A CA 1
ATOM 2253 C C . LYS A 1 284 ? 10.875 -8.096 -13.950 1.00 96.81 284 LYS A C 1
ATOM 2255 O O . LYS A 1 284 ? 10.528 -9.202 -14.368 1.00 96.81 284 LYS A O 1
ATOM 2260 N N . TYR A 1 285 ? 10.015 -7.216 -13.450 1.00 97.69 285 TYR A N 1
ATOM 2261 C CA . TYR A 1 285 ? 8.603 -7.484 -13.160 1.00 97.69 285 TYR A CA 1
ATOM 2262 C C . TYR A 1 285 ? 7.774 -7.900 -14.391 1.00 97.69 285 TYR A C 1
ATOM 2264 O O . TYR A 1 285 ? 6.746 -8.561 -14.253 1.00 97.69 285 TYR A O 1
ATOM 2272 N N . TRP A 1 286 ? 8.254 -7.617 -15.606 1.00 97.50 286 TRP A N 1
ATOM 2273 C CA . TRP A 1 286 ? 7.689 -8.110 -16.873 1.00 97.50 286 TRP A CA 1
ATOM 2274 C C . TRP A 1 286 ? 7.947 -9.607 -17.132 1.00 97.50 286 TRP A C 1
ATOM 2276 O O . TRP A 1 286 ? 7.440 -10.199 -18.088 1.00 97.50 286 TRP A O 1
ATOM 2286 N N . ARG A 1 287 ? 8.768 -10.277 -16.313 1.00 96.69 287 ARG A N 1
ATOM 2287 C CA . ARG A 1 287 ? 9.053 -11.709 -16.458 1.00 96.69 287 ARG A CA 1
ATOM 2288 C C . ARG A 1 287 ? 7.923 -12.536 -15.859 1.00 96.69 287 ARG A C 1
ATOM 2290 O O . ARG A 1 287 ? 7.688 -12.524 -14.656 1.00 96.69 287 ARG A O 1
ATOM 2297 N N . SER A 1 288 ? 7.322 -13.397 -16.682 1.00 95.81 288 SER A N 1
ATOM 2298 C CA . SER A 1 288 ? 6.238 -14.295 -16.246 1.00 95.81 288 SER A CA 1
ATOM 2299 C C . SER A 1 288 ? 6.584 -15.188 -15.043 1.00 95.81 288 SER A C 1
ATOM 2301 O O . SER A 1 288 ? 5.689 -15.629 -14.329 1.00 95.81 288 SER A O 1
ATOM 2303 N N . ALA A 1 289 ? 7.867 -15.498 -14.821 1.00 95.06 289 ALA A N 1
ATOM 2304 C CA . ALA A 1 289 ? 8.307 -16.257 -13.653 1.00 95.06 289 ALA A CA 1
ATOM 2305 C C . ALA A 1 289 ? 8.084 -15.487 -12.344 1.00 95.06 289 ALA A C 1
ATOM 2307 O O . ALA A 1 289 ? 7.584 -16.084 -11.395 1.00 95.06 289 ALA A O 1
ATOM 2308 N N . TRP A 1 290 ? 8.368 -14.183 -12.331 1.00 97.31 290 TRP A N 1
ATOM 2309 C CA . TRP A 1 290 ? 8.050 -13.301 -11.211 1.00 97.31 290 TRP A CA 1
ATOM 2310 C C . TRP A 1 290 ? 6.540 -13.101 -11.065 1.00 97.31 290 TRP A C 1
ATOM 2312 O O . TRP A 1 290 ? 5.985 -13.299 -9.989 1.00 97.31 290 TRP A O 1
ATOM 2322 N N . GLN A 1 291 ? 5.837 -12.818 -12.164 1.00 98.12 291 GLN A N 1
ATOM 2323 C CA . GLN A 1 291 ? 4.386 -12.598 -12.124 1.00 98.12 291 GLN A CA 1
ATOM 2324 C C . GLN A 1 291 ? 3.624 -13.797 -11.534 1.00 98.12 291 GLN A C 1
ATOM 2326 O O . GLN A 1 291 ? 2.690 -13.595 -10.764 1.00 98.12 291 GLN A O 1
ATOM 2331 N N . ARG A 1 292 ? 4.064 -15.040 -11.805 1.00 97.25 292 ARG A N 1
ATOM 2332 C CA . ARG A 1 292 ? 3.496 -16.263 -11.198 1.00 97.25 292 ARG A CA 1
ATOM 2333 C C . ARG A 1 292 ? 3.709 -16.366 -9.683 1.00 97.25 292 ARG A C 1
ATOM 2335 O O . ARG A 1 292 ? 2.900 -16.996 -9.002 1.00 97.25 292 ARG A O 1
ATOM 2342 N N . ILE A 1 293 ? 4.781 -15.774 -9.151 1.00 97.12 293 ILE A N 1
ATOM 2343 C CA . ILE A 1 293 ? 4.988 -15.665 -7.699 1.00 97.12 293 ILE A CA 1
ATOM 2344 C C . ILE A 1 293 ? 3.936 -14.723 -7.109 1.00 97.12 293 ILE A C 1
ATOM 2346 O O . ILE A 1 293 ? 3.344 -15.036 -6.076 1.00 97.12 293 ILE A O 1
ATOM 2350 N N . ILE A 1 294 ? 3.656 -13.609 -7.789 1.00 98.56 294 ILE A N 1
ATOM 2351 C CA . ILE A 1 294 ? 2.6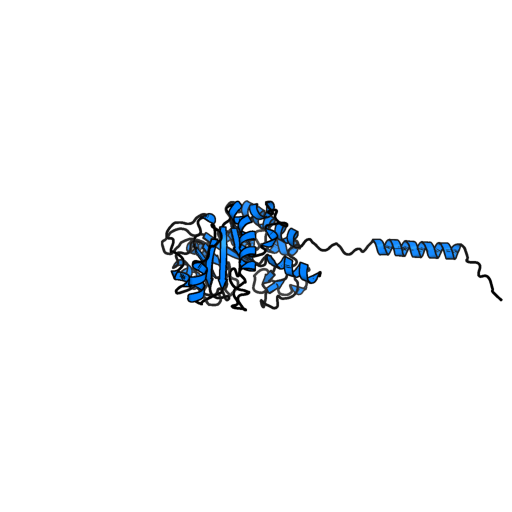96 -12.606 -7.325 1.00 98.56 294 ILE A CA 1
ATOM 2352 C C . ILE A 1 294 ? 1.249 -13.095 -7.442 1.00 98.56 294 ILE A C 1
ATOM 2354 O O . ILE A 1 294 ? 0.516 -13.023 -6.456 1.00 98.56 294 ILE A O 1
ATOM 2358 N N . PHE A 1 295 ? 0.824 -13.639 -8.586 1.00 98.50 295 PHE A N 1
ATOM 2359 C CA . PHE A 1 295 ? -0.559 -14.086 -8.793 1.00 98.50 295 PHE A CA 1
ATOM 2360 C C . PHE A 1 295 ? -0.691 -15.269 -9.767 1.00 98.50 295 PHE A C 1
ATOM 2362 O O . PHE A 1 295 ? 0.194 -15.535 -10.580 1.00 98.50 295 PHE A O 1
ATOM 2369 N N . GLY A 1 296 ? -1.841 -15.952 -9.723 1.00 96.50 296 GLY A N 1
ATOM 2370 C CA . GLY A 1 296 ? -2.255 -16.911 -10.754 1.00 96.50 296 GLY A CA 1
ATOM 2371 C C . GLY A 1 296 ? -2.671 -18.283 -10.226 1.00 96.50 296 GLY A C 1
ATOM 2372 O O . GLY A 1 296 ? -3.460 -18.969 -10.884 1.00 96.50 296 GLY A O 1
ATOM 2373 N N . ASP A 1 297 ? -2.205 -18.677 -9.041 1.00 95.50 297 ASP A N 1
ATOM 2374 C CA . ASP A 1 297 ? -2.629 -19.911 -8.382 1.00 95.50 297 ASP A CA 1
ATOM 2375 C C . ASP A 1 297 ? -2.624 -19.812 -6.849 1.00 95.50 297 ASP A C 1
ATOM 2377 O O . ASP A 1 297 ? -2.165 -18.841 -6.263 1.00 95.50 297 ASP A O 1
ATOM 2381 N N . ALA A 1 298 ? -3.143 -20.844 -6.177 1.00 94.94 298 ALA A N 1
ATOM 2382 C CA . ALA A 1 298 ? -3.334 -20.850 -4.725 1.00 94.94 298 ALA A CA 1
ATOM 2383 C C . ALA A 1 298 ? -2.043 -20.684 -3.891 1.00 94.94 298 ALA A C 1
ATOM 2385 O O . ALA A 1 298 ? -2.132 -20.422 -2.691 1.00 94.94 298 ALA A O 1
ATOM 2386 N N . ASN A 1 299 ? -0.861 -20.867 -4.486 1.00 93.56 299 ASN A N 1
ATOM 2387 C CA . ASN A 1 299 ? 0.428 -20.671 -3.827 1.00 93.56 299 ASN A CA 1
ATOM 2388 C C . ASN A 1 299 ? 1.012 -19.272 -4.050 1.00 93.56 299 ASN A C 1
ATOM 2390 O O . ASN A 1 299 ? 1.949 -18.914 -3.329 1.00 93.56 299 ASN A O 1
ATOM 2394 N N . SER A 1 300 ? 0.482 -18.504 -5.006 1.00 97.38 300 SER A N 1
ATOM 2395 C CA . SER A 1 300 ? 0.913 -17.136 -5.284 1.00 97.38 300 SER A CA 1
ATOM 2396 C C . SER A 1 300 ? 0.622 -16.205 -4.102 1.00 97.38 300 SER A C 1
ATOM 2398 O O . SER A 1 300 ? -0.292 -16.439 -3.302 1.00 97.38 300 SER A O 1
ATOM 2400 N N . TYR A 1 301 ? 1.402 -15.131 -3.988 1.00 98.25 301 TYR A N 1
ATOM 2401 C CA . TYR A 1 301 ? 1.326 -14.179 -2.881 1.00 98.25 301 TYR A CA 1
ATOM 2402 C C . TYR A 1 301 ? -0.092 -13.588 -2.750 1.00 98.25 301 TYR A C 1
ATOM 2404 O O . TYR A 1 301 ? -0.731 -13.704 -1.699 1.00 98.25 301 TYR A O 1
ATOM 2412 N N . LEU A 1 302 ? -0.645 -13.059 -3.840 1.00 98.75 302 LEU A N 1
ATOM 2413 C CA . LEU A 1 302 ? -1.977 -12.462 -3.871 1.00 98.75 302 LEU A CA 1
ATOM 2414 C C . LEU A 1 302 ? -3.083 -13.441 -3.447 1.00 98.75 302 LEU A C 1
ATOM 2416 O O . LEU A 1 302 ? -3.965 -13.078 -2.668 1.00 98.75 302 LEU A O 1
ATOM 2420 N N . ASP A 1 303 ? -3.039 -14.694 -3.908 1.00 98.31 303 ASP A N 1
ATOM 2421 C CA . ASP A 1 303 ? -4.025 -15.714 -3.533 1.00 98.31 303 ASP A CA 1
ATOM 2422 C C . ASP A 1 303 ? -3.975 -16.036 -2.034 1.00 98.31 303 ASP A C 1
ATOM 2424 O O . ASP A 1 303 ? -5.026 -16.211 -1.409 1.00 98.31 303 ASP A O 1
ATOM 2428 N N . LYS A 1 304 ? -2.780 -16.048 -1.426 1.00 97.94 304 LYS A N 1
ATOM 2429 C CA . LYS A 1 304 ? -2.638 -16.199 0.030 1.00 97.94 304 LYS A CA 1
ATOM 2430 C C . LYS A 1 304 ? -3.284 -15.033 0.773 1.00 97.94 304 LYS A C 1
ATOM 2432 O O . LYS A 1 304 ? -4.047 -15.278 1.706 1.00 97.94 304 LYS A O 1
ATOM 2437 N N . ILE A 1 305 ? -3.050 -13.792 0.343 1.00 98.69 305 ILE A N 1
ATOM 2438 C CA . ILE A 1 305 ? -3.670 -12.592 0.937 1.00 98.69 305 ILE A CA 1
ATOM 2439 C C . ILE A 1 305 ? -5.204 -12.659 0.830 1.00 98.69 305 ILE A C 1
ATOM 2441 O O . ILE A 1 305 ? -5.915 -12.436 1.815 1.00 98.69 305 ILE A O 1
ATOM 2445 N N . ILE A 1 306 ? -5.732 -13.025 -0.343 1.00 98.69 306 ILE A N 1
ATOM 2446 C CA . ILE A 1 306 ? -7.176 -13.195 -0.559 1.00 98.69 306 ILE A CA 1
ATOM 2447 C C . ILE A 1 306 ? -7.735 -14.280 0.375 1.00 98.69 306 ILE A C 1
ATOM 2449 O O . ILE A 1 306 ? -8.775 -14.076 1.007 1.00 98.69 306 ILE A O 1
ATOM 2453 N N . ALA A 1 307 ? -7.042 -15.416 0.511 1.00 98.19 307 ALA A N 1
ATOM 2454 C CA . ALA A 1 307 ? -7.455 -16.520 1.377 1.00 98.19 307 ALA A CA 1
ATOM 2455 C C . ALA A 1 307 ? -7.438 -16.158 2.875 1.00 98.19 307 ALA A C 1
ATOM 2457 O O . ALA A 1 307 ? -8.295 -16.635 3.627 1.00 98.19 307 ALA A O 1
ATOM 2458 N N . MET A 1 308 ? -6.514 -15.289 3.304 1.00 98.25 308 MET A N 1
ATOM 2459 C CA . MET A 1 308 ? -6.477 -14.733 4.664 1.00 98.25 308 MET A CA 1
ATOM 2460 C C . MET A 1 308 ? -7.673 -13.811 4.956 1.00 98.25 308 MET A C 1
ATOM 2462 O O . MET A 1 308 ? -8.011 -13.607 6.118 1.00 98.25 308 MET A O 1
ATOM 2466 N N . GLY A 1 309 ? -8.367 -13.308 3.930 1.00 98.50 309 GLY A N 1
ATOM 2467 C CA . GLY A 1 309 ? -9.598 -12.528 4.080 1.00 98.50 309 GLY A CA 1
ATOM 2468 C C . GLY A 1 309 ? -9.416 -11.011 4.048 1.00 98.50 309 GLY A C 1
ATOM 2469 O O . GLY A 1 309 ? -10.368 -10.297 4.369 1.00 98.50 309 GLY A O 1
ATOM 2470 N N . PHE A 1 310 ? -8.240 -10.523 3.635 1.00 98.88 310 PHE A N 1
ATOM 2471 C CA . PHE A 1 310 ? -7.977 -9.094 3.441 1.00 98.88 310 PHE A CA 1
ATOM 2472 C C . PHE A 1 310 ? -8.966 -8.463 2.452 1.00 98.88 310 PHE A C 1
ATOM 2474 O O . PHE A 1 310 ? -9.516 -9.127 1.565 1.00 98.88 310 PHE A O 1
ATOM 2481 N N . ASP A 1 311 ? -9.211 -7.164 2.600 1.00 98.88 311 ASP A N 1
ATOM 2482 C CA . ASP A 1 311 ? -10.095 -6.394 1.721 1.00 98.88 311 ASP A CA 1
ATOM 2483 C C . ASP A 1 311 ? -9.413 -5.939 0.436 1.00 98.88 311 ASP A C 1
ATOM 2485 O O . ASP A 1 311 ? -10.101 -5.609 -0.525 1.00 98.88 311 ASP A O 1
ATOM 2489 N N . GLY A 1 312 ? -8.086 -5.989 0.387 1.00 98.88 312 GLY A N 1
ATOM 2490 C CA . GLY A 1 312 ? -7.309 -5.612 -0.780 1.00 98.88 312 GLY A CA 1
ATOM 2491 C C . GLY A 1 312 ? -5.811 -5.708 -0.554 1.00 98.88 312 GLY A C 1
ATOM 2492 O O . GLY A 1 312 ? -5.355 -6.197 0.483 1.00 98.88 312 GLY A O 1
ATOM 2493 N N . VAL A 1 313 ? -5.069 -5.181 -1.522 1.00 98.94 313 VAL A N 1
ATOM 2494 C CA . VAL A 1 313 ? -3.614 -5.026 -1.485 1.00 98.94 313 VAL A CA 1
ATOM 2495 C C . VAL A 1 313 ? -3.212 -3.576 -1.704 1.00 98.94 313 VAL A C 1
ATOM 2497 O O . VAL A 1 313 ? -3.816 -2.852 -2.501 1.00 98.94 313 VAL A O 1
ATOM 2500 N N . TYR A 1 314 ? -2.172 -3.187 -0.984 1.00 98.94 314 TYR A N 1
ATOM 2501 C CA . TYR A 1 314 ? -1.417 -1.967 -1.172 1.00 98.94 314 TYR A CA 1
ATOM 2502 C C . TYR A 1 314 ? -0.121 -2.346 -1.896 1.00 98.94 314 TYR A C 1
ATOM 2504 O O . TYR A 1 314 ? 0.730 -3.020 -1.315 1.00 98.94 314 TYR A O 1
ATOM 2512 N N . LEU A 1 315 ? -0.050 -2.029 -3.190 1.00 98.88 315 LEU A N 1
ATOM 2513 C CA . LEU A 1 315 ? 1.030 -2.464 -4.074 1.00 98.88 315 LEU A CA 1
ATOM 2514 C C . LEU A 1 315 ? 2.185 -1.481 -3.972 1.00 98.88 315 LEU A C 1
ATOM 2516 O O . LEU A 1 315 ? 2.031 -0.323 -4.357 1.00 98.88 315 LEU A O 1
ATOM 2520 N N . ASP A 1 316 ? 3.313 -1.950 -3.468 1.00 98.38 316 ASP A N 1
ATOM 2521 C CA . ASP A 1 316 ? 4.518 -1.141 -3.346 1.00 98.38 316 ASP A CA 1
ATOM 2522 C C . ASP A 1 316 ? 5.503 -1.417 -4.488 1.00 98.38 316 ASP A C 1
ATOM 2524 O O . ASP A 1 316 ? 5.286 -2.338 -5.284 1.00 98.38 316 ASP A O 1
ATOM 2528 N N . THR A 1 317 ? 6.555 -0.595 -4.562 1.00 97.88 317 THR A N 1
ATOM 2529 C CA . THR A 1 317 ? 7.642 -0.657 -5.553 1.00 97.88 317 THR A CA 1
ATOM 2530 C C . THR A 1 317 ? 7.141 -0.535 -6.995 1.00 97.88 317 THR A C 1
ATOM 2532 O O . THR A 1 317 ? 7.690 -1.082 -7.950 1.00 97.88 317 THR A O 1
ATOM 2535 N N . ILE A 1 318 ? 6.065 0.238 -7.177 1.00 98.56 318 ILE A N 1
ATOM 2536 C CA . ILE A 1 318 ? 5.525 0.580 -8.499 1.00 98.56 318 ILE A CA 1
ATOM 2537 C C . ILE A 1 318 ? 6.549 1.372 -9.306 1.00 98.56 318 ILE A C 1
ATOM 2539 O O . ILE A 1 318 ? 6.660 1.187 -10.510 1.00 98.56 318 ILE A O 1
ATOM 2543 N N . ASP A 1 319 ? 7.309 2.244 -8.653 1.00 96.44 319 ASP A N 1
ATOM 2544 C CA . ASP A 1 319 ? 8.328 3.108 -9.246 1.00 96.44 319 ASP A CA 1
ATOM 2545 C C . ASP A 1 319 ? 9.620 2.380 -9.657 1.00 96.44 319 ASP A C 1
ATOM 2547 O O . ASP A 1 319 ? 10.483 3.004 -10.272 1.00 96.44 319 ASP A O 1
ATOM 2551 N N . THR A 1 320 ? 9.732 1.056 -9.473 1.00 97.25 320 THR A N 1
ATOM 2552 C CA . THR A 1 320 ? 10.855 0.258 -10.006 1.00 97.25 320 THR A CA 1
ATOM 2553 C C . THR A 1 320 ? 11.012 0.380 -11.528 1.00 97.25 320 THR A C 1
ATOM 2555 O O . THR A 1 320 ? 12.091 0.130 -12.065 1.00 97.25 320 THR A O 1
ATOM 2558 N N . TYR A 1 321 ? 9.980 0.801 -12.269 1.00 97.00 321 TYR A N 1
ATOM 2559 C CA . TYR A 1 321 ? 10.153 1.107 -13.691 1.00 97.00 321 TYR A CA 1
ATOM 2560 C C . TYR A 1 321 ? 11.205 2.210 -13.932 1.00 97.00 321 TYR A C 1
ATOM 2562 O O . TYR A 1 321 ? 11.920 2.125 -14.926 1.00 97.00 321 TYR A O 1
ATOM 2570 N N . LEU A 1 322 ? 11.355 3.181 -13.017 1.00 95.62 322 LEU A N 1
ATOM 2571 C CA . LEU A 1 322 ? 12.357 4.250 -13.117 1.00 95.62 322 LEU A CA 1
ATOM 2572 C C . LEU A 1 322 ? 13.779 3.694 -13.044 1.00 95.62 322 LEU A C 1
ATOM 2574 O O . LEU A 1 322 ? 14.631 4.113 -13.816 1.00 95.62 322 LEU A O 1
ATOM 2578 N N . TYR A 1 323 ? 14.022 2.703 -12.180 1.00 95.38 323 TYR A N 1
ATOM 2579 C CA . TYR A 1 323 ? 15.325 2.038 -12.084 1.00 95.38 323 TYR A CA 1
ATOM 2580 C C . TYR A 1 323 ? 15.764 1.456 -13.435 1.00 95.38 323 TYR A C 1
ATOM 2582 O O . TYR A 1 323 ? 16.912 1.628 -13.846 1.00 95.38 323 TYR A O 1
ATOM 2590 N N . TYR A 1 324 ? 14.846 0.801 -14.150 1.00 95.69 324 TYR A N 1
ATOM 2591 C CA . TYR A 1 324 ? 15.153 0.212 -15.451 1.00 95.69 324 TYR A CA 1
ATOM 2592 C C . TYR A 1 324 ? 15.228 1.243 -16.583 1.00 95.69 324 TYR A C 1
ATOM 2594 O O . TYR A 1 324 ? 16.040 1.067 -17.486 1.00 95.69 324 TYR A O 1
ATOM 2602 N N . GLU A 1 325 ? 14.450 2.329 -16.526 1.00 93.94 325 GLU A N 1
ATOM 2603 C CA . GLU A 1 325 ? 14.614 3.458 -17.453 1.00 93.94 325 GLU A CA 1
ATOM 2604 C C . GLU A 1 325 ? 15.981 4.139 -17.272 1.00 93.94 325 GLU A C 1
ATOM 2606 O O . GLU A 1 325 ? 16.661 4.426 -18.256 1.00 93.94 325 GLU A O 1
ATOM 2611 N N . ASP A 1 326 ? 16.414 4.360 -16.030 1.00 91.38 326 ASP A N 1
ATOM 2612 C CA . ASP A 1 326 ? 17.693 5.000 -15.715 1.00 91.38 326 ASP A CA 1
ATOM 2613 C C . ASP A 1 326 ? 18.893 4.114 -16.064 1.00 91.38 326 ASP A C 1
ATOM 2615 O O . ASP A 1 326 ? 19.909 4.620 -16.535 1.00 91.38 326 ASP A O 1
ATOM 2619 N N . ALA A 1 327 ? 18.789 2.795 -15.876 1.00 85.19 327 ALA A N 1
ATOM 2620 C CA . ALA A 1 327 ? 19.859 1.851 -16.206 1.00 85.19 327 ALA A CA 1
ATOM 2621 C C . ALA A 1 327 ? 20.144 1.741 -17.719 1.00 85.19 327 ALA A C 1
ATOM 2623 O O . ALA A 1 327 ? 21.204 1.242 -18.109 1.00 85.19 327 ALA A O 1
ATOM 2624 N N . GLU A 1 328 ? 19.208 2.175 -18.567 1.00 75.00 328 GLU A N 1
ATOM 2625 C CA . GLU A 1 328 ? 19.345 2.168 -20.027 1.00 75.00 328 GLU A CA 1
ATOM 2626 C C . GLU A 1 328 ? 19.807 3.500 -20.629 1.00 75.00 328 GLU A C 1
ATOM 2628 O O . GLU A 1 328 ? 20.173 3.532 -21.811 1.00 75.00 328 GLU A O 1
ATOM 2633 N N . ASN A 1 329 ? 19.817 4.572 -19.832 1.00 56.41 329 ASN A N 1
ATOM 2634 C CA . ASN A 1 329 ? 20.264 5.910 -20.228 1.00 56.41 329 ASN A CA 1
ATOM 2635 C C . ASN A 1 329 ? 21.763 6.132 -19.967 1.00 56.41 329 ASN A C 1
ATOM 2637 O O . ASN A 1 329 ? 22.387 6.859 -20.780 1.00 56.41 329 ASN A O 1
#

Radius of gyration: 25.37 Å; Cα contacts (8 Å, |Δi|>4): 554; chains: 1; bounding box: 76×46×84 Å

Mean predicted aligned error: 7.92 Å

Nearest PDB structures (foldseek):
  6eon-assembly1_A  TM=2.768E-01  e=8.738E-02  Bacteroides thetaiotaomicron VPI-5482
  2dsv-assembly1_A  TM=2.622E-01  e=3.365E-01  Ovis aries
  3wf2-assembly1_A  TM=2.637E-01  e=3.365E-01  Homo sapiens
  1xhg-assembly1_A  TM=2.716E-01  e=6.605E-01  Sus scrofa
  4mad-assembly2_B  TM=2.406E-01  e=1.378E+00  Niallia circulans

Secondary structure (DSSP, 8-state):
--------HHHHHHHHHHHHHHHHHHTS-PPPPPP-HHHHHHHHHHHHHHHHHHH-TT-EEEEBS-GGGGEETTEE-HHHHHH-SEEEESSSSBSSTTS-PBPPHHHHHHHHHHHHHHHTTTPEEEEEEE---HHHHHHHTTS---TT-EEEEE-TT--S---THHHHTSPP--S---SGGG---EEEE--GGG-SSHHHHHHHHHT---SEEEE-SB-TTSPBPPHHHHHHHTB-TTS-B-EEEEEEESSEEETTSTT--S-GGGSTTEEEE-TTSTTEEEE-TTSHHHHHHHSSSTTSHHHHHHHHT-SEEEEE-TTHHHHHHHHH-

pLDDT: mean 88.31, std 14.74, range [38.38, 98.94]